Protein AF-A0AA39WQR4-F1 (afdb_monomer_lite)

Organism: NCBI:txid314043

Secondary structure (DSSP, 8-state):
--SSS-S-EEEEEGGGGS-SSTT-HHHHHHHHHHHTTTSEEEEE-GGGGSS-HHHHHHHHHHHHHHHHTTTT-EEEE---HHHHHHHHHH-HHHHHH-------PPPPHHHHHHHHHHHHHHTTEE-TTT-TTTSHHHHHHHHHHHHTSTT--THHHHHHHHHHHHHHS-HHHHHSS-TTSPEE--HHHHHHHHHHHHHHHHHHHT--TTTTHHHHHHH-

Structure (mmCIF, N/CA/C/O backbone):
data_AF-A0AA39WQR4-F1
#
_entry.id   AF-A0AA39WQR4-F1
#
loop_
_atom_site.group_PDB
_atom_site.id
_atom_site.type_symbol
_atom_site.label_atom_id
_atom_site.label_alt_id
_atom_site.label_comp_id
_atom_site.label_asym_id
_atom_site.label_entity_id
_atom_site.label_seq_id
_atom_site.pdbx_PDB_ins_code
_atom_site.Cartn_x
_atom_site.Cartn_y
_atom_site.Cartn_z
_atom_site.occupancy
_atom_site.B_iso_or_equiv
_atom_site.auth_seq_id
_atom_site.auth_comp_id
_atom_site.auth_asym_id
_atom_site.auth_atom_id
_atom_site.pdbx_PDB_model_num
ATOM 1 N N . MET A 1 1 ? -15.231 -24.937 8.694 1.00 45.12 1 MET A N 1
ATOM 2 C CA . MET A 1 1 ? -15.584 -23.880 9.668 1.00 45.12 1 MET A CA 1
ATOM 3 C C . MET A 1 1 ? -15.227 -22.542 9.041 1.00 45.12 1 MET A C 1
ATOM 5 O O . MET A 1 1 ? -14.075 -22.366 8.672 1.00 45.12 1 MET A O 1
ATOM 9 N N . ARG A 1 2 ? -16.203 -21.657 8.810 1.00 58.34 2 ARG A N 1
ATOM 10 C CA . ARG A 1 2 ? -15.979 -20.351 8.168 1.00 58.34 2 ARG A CA 1
ATOM 11 C C . ARG A 1 2 ? -15.913 -19.296 9.275 1.00 58.34 2 ARG A C 1
ATOM 13 O O . ARG A 1 2 ? -16.865 -19.183 10.037 1.00 58.34 2 ARG A O 1
ATOM 20 N N . ILE A 1 3 ? -14.779 -18.604 9.405 1.00 70.50 3 ILE A N 1
ATOM 21 C CA . ILE A 1 3 ? -14.542 -17.608 10.471 1.00 70.50 3 ILE A CA 1
ATOM 22 C C . ILE A 1 3 ? -15.394 -16.348 10.231 1.00 70.50 3 ILE A C 1
ATOM 24 O O . ILE A 1 3 ? -15.872 -15.733 11.178 1.00 70.50 3 ILE A O 1
ATOM 28 N N . LEU A 1 4 ? -15.651 -16.009 8.961 1.00 81.75 4 LEU A N 1
ATOM 29 C CA . LEU A 1 4 ? -16.455 -14.860 8.538 1.00 81.75 4 LEU A CA 1
ATOM 30 C C . LEU A 1 4 ? -17.688 -15.271 7.723 1.00 81.75 4 LEU A C 1
ATOM 32 O O . LEU A 1 4 ? -17.730 -16.327 7.082 1.00 81.75 4 LEU A O 1
ATOM 36 N N . ARG A 1 5 ? -18.706 -14.401 7.727 1.00 81.44 5 ARG A N 1
ATOM 37 C CA . ARG A 1 5 ? -19.950 -14.605 6.965 1.00 81.44 5 ARG A CA 1
ATOM 38 C C . ARG A 1 5 ? -19.747 -14.400 5.464 1.00 81.44 5 ARG A C 1
ATOM 40 O O . ARG A 1 5 ? -20.407 -15.085 4.692 1.00 81.44 5 ARG A O 1
ATOM 47 N N . SER A 1 6 ? -18.812 -13.543 5.055 1.00 87.00 6 SER A N 1
ATOM 48 C CA . SER A 1 6 ? -18.405 -13.269 3.670 1.00 87.00 6 SER A CA 1
ATOM 49 C C . SER A 1 6 ? -16.886 -13.418 3.504 1.00 87.00 6 SER A C 1
ATOM 51 O O . SER A 1 6 ? -16.143 -13.262 4.470 1.00 87.00 6 SER A O 1
ATOM 53 N N . ASP A 1 7 ? -16.438 -13.710 2.288 1.00 87.12 7 ASP A N 1
ATOM 54 C CA . ASP A 1 7 ? -15.053 -13.594 1.806 1.00 87.12 7 ASP A CA 1
ATOM 55 C C . ASP A 1 7 ? -14.732 -12.189 1.265 1.00 87.12 7 ASP A C 1
ATOM 57 O O . ASP A 1 7 ? -13.601 -11.899 0.885 1.00 87.12 7 ASP A O 1
ATOM 61 N N . GLU A 1 8 ? -15.722 -11.298 1.262 1.00 92.12 8 GLU A N 1
ATOM 62 C CA . GLU A 1 8 ? -15.557 -9.909 0.856 1.00 92.12 8 GLU A CA 1
ATOM 63 C C . GLU A 1 8 ? -14.661 -9.133 1.835 1.00 92.12 8 GLU A C 1
ATOM 65 O O . GLU A 1 8 ? -14.787 -9.244 3.062 1.00 92.12 8 GLU A O 1
ATOM 70 N N . VAL A 1 9 ? -13.791 -8.299 1.267 1.00 93.81 9 VAL A N 1
ATOM 71 C CA . VAL A 1 9 ? -12.933 -7.361 1.990 1.00 93.81 9 VAL A CA 1
ATOM 72 C C . VAL A 1 9 ? -13.331 -5.943 1.601 1.00 93.81 9 VAL A C 1
ATOM 74 O O . VAL A 1 9 ? -13.383 -5.602 0.422 1.00 93.81 9 VAL A O 1
ATOM 77 N N . VAL A 1 10 ? -13.623 -5.120 2.603 1.00 95.31 10 VAL A N 1
ATOM 78 C CA . VAL A 1 10 ? -13.914 -3.697 2.439 1.00 95.31 10 VAL A CA 1
ATOM 79 C C . VAL A 1 10 ? -12.640 -2.920 2.732 1.00 95.31 10 VAL A C 1
ATOM 81 O O . VAL A 1 10 ? -12.087 -3.032 3.823 1.00 95.31 10 VAL A O 1
ATOM 84 N N . GLU A 1 11 ? -12.189 -2.112 1.781 1.00 95.56 11 GLU A N 1
ATOM 85 C CA . GLU A 1 11 ? -11.031 -1.236 1.956 1.00 95.56 11 GLU A CA 1
ATOM 86 C C . GLU A 1 11 ? -11.482 0.211 2.162 1.00 95.56 11 GLU A C 1
ATOM 88 O O . GLU A 1 11 ? -12.374 0.703 1.466 1.00 95.56 11 GLU A O 1
ATOM 93 N N . ARG A 1 12 ? -10.868 0.892 3.132 1.00 95.62 12 ARG A N 1
ATOM 94 C CA . ARG A 1 12 ? -11.090 2.308 3.439 1.00 95.62 12 ARG A CA 1
ATOM 95 C C . ARG A 1 12 ? -9.774 2.995 3.753 1.00 95.62 12 ARG A C 1
ATOM 97 O O . ARG A 1 12 ? -8.867 2.384 4.311 1.00 95.62 12 ARG A O 1
ATOM 104 N N . PHE A 1 13 ? -9.677 4.279 3.445 1.00 93.31 13 PHE A N 1
ATOM 105 C CA . PHE A 1 13 ? -8.585 5.117 3.924 1.00 93.31 13 PHE A CA 1
ATOM 106 C C . PHE A 1 13 ? -8.883 5.612 5.334 1.00 93.31 13 PHE A C 1
ATOM 108 O O . PHE A 1 13 ? -10.021 5.936 5.668 1.00 93.31 13 PHE A O 1
ATOM 115 N N . ALA A 1 14 ? -7.851 5.721 6.164 1.00 91.19 14 ALA A N 1
ATOM 116 C CA . ALA A 1 14 ? -7.999 6.142 7.549 1.00 91.19 14 ALA A CA 1
ATOM 117 C C . ALA A 1 14 ? -8.637 7.553 7.654 1.00 91.19 14 ALA A C 1
ATOM 119 O O . ALA A 1 14 ? -9.508 7.794 8.489 1.00 91.19 14 ALA A O 1
ATOM 120 N N . THR A 1 15 ? -8.333 8.455 6.715 1.00 90.88 15 THR A N 1
ATOM 121 C CA . THR A 1 15 ? -8.943 9.796 6.622 1.00 90.88 15 THR A CA 1
ATOM 122 C C . THR A 1 15 ? -10.463 9.779 6.419 1.00 90.88 15 THR A C 1
ATOM 124 O O . THR A 1 15 ? -11.144 10.734 6.799 1.00 90.88 15 THR A O 1
ATOM 127 N N . GLU A 1 16 ? -11.036 8.700 5.872 1.00 92.69 16 GLU A N 1
ATOM 128 C CA . GLU A 1 16 ? -12.488 8.561 5.730 1.00 92.69 16 GLU A CA 1
ATOM 129 C C . GLU A 1 16 ? -13.189 8.444 7.087 1.00 92.69 16 GLU A C 1
ATOM 131 O O . GLU A 1 16 ? -14.354 8.824 7.190 1.00 92.69 16 GLU A O 1
ATOM 136 N N . PHE A 1 17 ? -12.496 8.008 8.139 1.00 92.38 17 PHE A N 1
ATOM 137 C CA . PHE A 1 17 ? -13.065 7.878 9.481 1.00 92.38 17 PHE A CA 1
ATOM 138 C C . PHE A 1 17 ? -13.199 9.227 10.199 1.00 92.38 17 PHE A C 1
ATOM 140 O O . PHE A 1 17 ? -14.033 9.371 11.088 1.00 92.38 17 PHE A O 1
ATOM 147 N N . ILE A 1 18 ? -12.464 10.252 9.758 1.00 90.12 18 ILE A N 1
ATOM 148 C CA . ILE A 1 18 ? -12.452 11.576 10.389 1.00 90.12 18 ILE A CA 1
ATOM 149 C C . ILE A 1 18 ? -13.679 12.398 9.961 1.00 90.12 18 ILE A C 1
ATOM 151 O O . ILE A 1 18 ? -14.001 12.527 8.771 1.00 90.12 18 ILE A O 1
ATOM 155 N N . GLY A 1 19 ? -14.402 12.953 10.935 1.00 88.25 19 GLY A N 1
ATOM 156 C CA . GLY A 1 19 ? -15.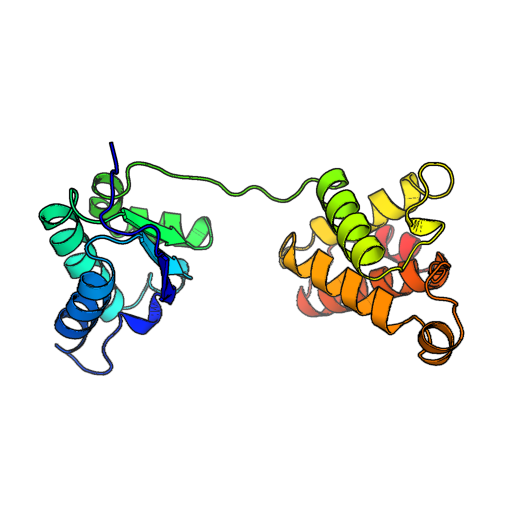515 13.872 10.712 1.00 88.25 19 GLY A CA 1
ATOM 157 C C . GLY A 1 19 ? -15.052 15.247 10.220 1.00 88.25 19 GLY A C 1
ATOM 158 O O . GLY A 1 19 ? -13.923 15.659 10.446 1.00 88.25 19 GLY A O 1
ATOM 159 N N . LYS A 1 20 ? -15.938 15.988 9.543 1.00 86.06 20 LYS A N 1
ATOM 160 C CA . LYS A 1 20 ? -15.646 17.375 9.123 1.00 86.06 20 LYS A CA 1
ATOM 161 C C . LYS A 1 20 ? -15.845 18.398 10.249 1.00 86.06 20 LYS A C 1
ATOM 163 O O . LYS A 1 20 ? -15.354 19.515 10.146 1.00 86.06 20 LYS A O 1
ATOM 168 N N . TYR A 1 21 ? -16.604 18.023 11.278 1.00 87.00 21 TYR A N 1
ATOM 169 C CA . TYR A 1 21 ? -17.041 18.886 12.372 1.00 87.00 21 TYR A CA 1
ATOM 170 C C . TYR A 1 21 ? -17.006 18.116 13.696 1.00 87.00 21 TYR A C 1
ATOM 172 O O . TYR A 1 21 ? -17.090 16.883 13.703 1.00 87.00 21 TYR A O 1
ATOM 180 N N . ILE A 1 22 ? -16.935 18.853 14.806 1.00 83.88 22 ILE A N 1
ATOM 181 C CA . ILE A 1 22 ? -16.970 18.310 16.170 1.00 83.88 22 ILE A CA 1
ATOM 182 C C . ILE A 1 22 ? -18.218 17.431 16.352 1.00 83.88 22 ILE A C 1
ATOM 184 O O . ILE A 1 22 ? -19.320 17.819 15.963 1.00 83.88 22 ILE A O 1
ATOM 188 N N . GLY A 1 23 ? -18.036 16.236 16.921 1.00 87.75 23 GLY A N 1
ATOM 189 C CA . GLY A 1 23 ? -19.110 15.265 17.166 1.00 87.75 23 GLY A CA 1
ATOM 190 C C . GLY A 1 23 ? -19.535 14.443 15.944 1.00 87.75 23 GLY A C 1
ATOM 191 O O . GLY A 1 23 ? -20.378 13.556 16.065 1.00 87.75 23 GLY A O 1
ATOM 192 N N . HIS A 1 24 ? -18.956 14.693 14.766 1.00 92.56 24 HIS A N 1
ATOM 193 C CA . HIS A 1 24 ? -19.289 13.958 13.543 1.00 92.56 24 HIS A CA 1
ATOM 194 C C . HIS A 1 24 ? -18.374 12.746 13.294 1.00 92.56 24 HIS A C 1
ATOM 196 O O . HIS A 1 24 ? -18.681 11.905 12.446 1.00 92.56 24 HIS A O 1
ATOM 202 N N . THR A 1 25 ? -17.249 12.645 14.003 1.00 93.94 25 THR A N 1
ATOM 203 C CA . THR A 1 25 ? -16.265 11.572 13.813 1.00 93.94 25 THR A CA 1
ATOM 204 C C . THR A 1 25 ? -16.775 10.232 14.330 1.00 93.94 25 THR A C 1
ATOM 206 O O . THR A 1 25 ? -16.774 9.262 13.573 1.00 93.94 25 THR A O 1
ATOM 209 N N . THR A 1 26 ? -17.292 10.181 15.561 1.00 93.88 26 THR A N 1
ATOM 210 C CA . THR A 1 26 ? -17.890 8.967 16.144 1.00 93.88 26 THR A CA 1
ATOM 211 C C . THR A 1 26 ? -18.966 8.314 15.253 1.00 93.88 26 THR A C 1
ATOM 213 O O . THR A 1 26 ? -18.806 7.140 14.905 1.00 93.88 26 THR A O 1
ATOM 216 N N . PRO A 1 27 ? -20.050 9.005 14.828 1.00 94.00 27 PRO A N 1
ATOM 217 C CA . PRO A 1 27 ? -21.092 8.370 14.014 1.00 94.00 27 PRO A CA 1
ATOM 218 C C . PRO A 1 27 ? -20.562 7.913 12.651 1.00 94.00 27 PRO A C 1
ATOM 220 O O . PRO A 1 27 ? -20.844 6.792 12.228 1.00 94.00 27 PRO A O 1
ATOM 223 N N . LYS A 1 28 ? -19.720 8.730 12.004 1.00 95.12 28 LYS A N 1
ATOM 224 C CA . LYS A 1 28 ? -19.101 8.393 10.716 1.00 95.12 28 LYS A CA 1
ATOM 225 C C . LYS A 1 28 ? -18.217 7.149 10.819 1.00 95.12 28 LYS A C 1
ATOM 227 O O . LYS A 1 28 ? -18.314 6.250 9.987 1.00 95.12 28 LYS A O 1
ATOM 232 N N . THR A 1 29 ? -17.391 7.084 11.861 1.00 95.56 29 THR A N 1
ATOM 233 C CA . THR A 1 29 ? -16.541 5.930 12.163 1.00 95.56 29 THR A CA 1
ATOM 234 C C . THR A 1 29 ? -17.393 4.684 12.361 1.00 95.56 29 THR A C 1
ATOM 236 O O . THR A 1 29 ? -17.173 3.678 11.691 1.00 95.56 29 THR A O 1
ATOM 239 N N . ARG A 1 30 ? -18.428 4.754 13.203 1.00 95.38 30 ARG A N 1
ATOM 240 C CA . ARG A 1 30 ? -19.315 3.618 13.483 1.00 95.38 30 ARG A CA 1
ATOM 241 C C . ARG A 1 30 ? -20.001 3.078 12.227 1.00 95.38 30 ARG A C 1
ATOM 243 O O . ARG A 1 30 ? -20.105 1.861 12.074 1.00 95.38 30 ARG A O 1
ATOM 250 N N . ASP A 1 31 ? -20.446 3.945 11.325 1.00 95.25 31 ASP A N 1
ATOM 251 C CA . ASP A 1 31 ? -21.090 3.520 10.079 1.00 95.25 31 ASP A CA 1
ATOM 252 C C . ASP A 1 31 ? -20.111 2.834 9.117 1.00 95.25 31 ASP A C 1
ATOM 254 O O . ASP A 1 31 ? -20.439 1.794 8.538 1.00 95.25 31 ASP A O 1
ATOM 258 N N . LEU A 1 32 ? -18.873 3.330 9.016 1.00 95.56 32 LEU A N 1
ATOM 259 C CA . LEU A 1 32 ? -17.818 2.649 8.263 1.00 95.56 32 LEU A CA 1
ATOM 260 C C . LEU A 1 32 ? -17.467 1.289 8.880 1.00 95.56 32 LEU A C 1
ATOM 262 O O . LEU A 1 32 ? -17.347 0.302 8.157 1.00 95.56 32 LEU A O 1
ATOM 266 N N . LEU A 1 33 ? -17.379 1.190 10.207 1.00 95.62 33 LEU A N 1
ATOM 267 C CA . LEU A 1 33 ? -17.086 -0.072 10.895 1.00 95.62 33 LEU A CA 1
ATOM 268 C C . LEU A 1 33 ? -18.204 -1.105 10.729 1.00 95.62 33 LEU A C 1
ATOM 270 O O . LEU A 1 33 ? -17.932 -2.290 10.530 1.00 95.62 33 LEU A O 1
ATOM 274 N N . ARG A 1 34 ? -19.466 -0.662 10.727 1.00 94.94 34 ARG A N 1
ATOM 275 C CA . ARG A 1 34 ? -20.623 -1.521 10.430 1.00 94.94 34 ARG A CA 1
ATOM 276 C C . ARG A 1 34 ? -20.532 -2.166 9.054 1.00 94.94 34 ARG A C 1
ATOM 278 O O . ARG A 1 34 ? -20.943 -3.317 8.919 1.00 94.94 34 ARG A O 1
ATOM 285 N N . SER A 1 35 ? -19.959 -1.477 8.063 1.00 93.12 35 SER A N 1
ATOM 286 C CA . SER A 1 35 ? -19.766 -2.045 6.722 1.00 93.12 35 SER A CA 1
ATOM 287 C C . SER A 1 35 ? -18.839 -3.271 6.709 1.00 93.12 35 SER A C 1
ATOM 289 O O . SER A 1 35 ? -18.967 -4.117 5.825 1.00 93.12 35 SER A O 1
ATOM 291 N N . GLY A 1 36 ? -17.964 -3.406 7.714 1.00 92.38 36 GLY A N 1
ATOM 292 C CA . GLY A 1 36 ? -17.062 -4.544 7.887 1.00 92.38 36 GLY A CA 1
ATOM 293 C C . GLY A 1 36 ? -17.648 -5.719 8.678 1.00 92.38 36 GLY A C 1
ATOM 294 O O . GLY A 1 36 ? -17.003 -6.761 8.775 1.00 92.38 36 GLY A O 1
ATOM 295 N N . ILE A 1 37 ? -18.855 -5.611 9.250 1.00 93.31 37 ILE A N 1
ATOM 296 C CA . ILE A 1 37 ? -19.454 -6.728 9.997 1.00 93.31 37 ILE A CA 1
ATOM 297 C C . ILE A 1 37 ? -19.705 -7.912 9.054 1.00 93.31 37 ILE A C 1
ATOM 299 O O . ILE A 1 37 ? -20.393 -7.806 8.043 1.00 93.31 37 ILE A O 1
ATOM 303 N N . GLY A 1 38 ? -19.192 -9.080 9.433 1.00 92.12 38 GLY A N 1
ATOM 304 C CA . GLY A 1 38 ? -19.265 -10.313 8.657 1.00 92.12 38 GLY A CA 1
ATOM 305 C C . GLY A 1 38 ? -18.233 -10.406 7.533 1.00 92.12 38 GLY A C 1
ATOM 306 O O . GLY A 1 38 ? -18.235 -11.423 6.841 1.00 92.12 38 GLY A O 1
ATOM 307 N N . LYS A 1 39 ? -17.380 -9.387 7.368 1.00 92.69 39 LYS A N 1
ATOM 308 C CA . LYS A 1 39 ? -16.391 -9.205 6.296 1.00 92.69 39 LYS A CA 1
ATOM 309 C C . LYS A 1 39 ? -15.000 -8.923 6.885 1.00 92.69 39 LYS A C 1
ATOM 311 O O . LYS A 1 39 ? -14.840 -8.787 8.102 1.00 92.69 39 LYS A O 1
ATOM 316 N N . GLY A 1 40 ? -13.994 -8.836 6.019 1.00 92.81 40 GLY A N 1
ATOM 317 C CA . GLY A 1 40 ? -12.725 -8.188 6.356 1.00 92.81 40 GLY A CA 1
ATOM 318 C C . GLY A 1 40 ? -12.828 -6.673 6.163 1.00 92.81 40 GLY A C 1
ATOM 319 O O . GLY A 1 40 ? -13.435 -6.225 5.194 1.00 92.81 40 GLY A O 1
ATOM 320 N N . LEU A 1 41 ? -12.241 -5.883 7.060 1.00 95.25 41 LEU A N 1
ATOM 321 C CA . LEU A 1 41 ? -12.102 -4.432 6.929 1.00 95.25 41 LEU A CA 1
ATOM 322 C C . LEU A 1 41 ? -10.619 -4.061 6.927 1.00 95.25 41 LEU A C 1
ATOM 324 O O . LEU A 1 41 ? -9.926 -4.281 7.918 1.00 95.25 41 LEU A O 1
ATOM 328 N N . VAL A 1 42 ? -10.147 -3.462 5.839 1.00 95.75 42 VAL A N 1
ATOM 329 C CA . VAL A 1 42 ? -8.788 -2.926 5.715 1.00 95.75 42 VAL A CA 1
ATOM 330 C C . VAL A 1 42 ? -8.840 -1.409 5.851 1.00 95.75 42 VAL A C 1
ATOM 332 O O . VAL A 1 42 ? -9.578 -0.743 5.126 1.00 95.75 42 VAL A O 1
ATOM 335 N N . ILE A 1 43 ? -8.046 -0.867 6.772 1.00 94.44 43 ILE A N 1
ATOM 336 C CA . ILE A 1 43 ? -7.884 0.572 6.987 1.00 94.44 43 ILE A CA 1
ATOM 337 C C . ILE A 1 43 ? -6.469 0.963 6.555 1.00 94.44 43 ILE A C 1
ATOM 339 O O . ILE A 1 43 ? -5.491 0.647 7.234 1.00 94.44 43 ILE A O 1
ATOM 343 N N . ASN A 1 44 ? -6.372 1.650 5.420 1.00 92.69 44 ASN A N 1
ATOM 344 C CA . ASN A 1 44 ? -5.120 2.072 4.796 1.00 92.69 44 ASN A CA 1
ATOM 345 C C . ASN A 1 44 ? -4.639 3.440 5.299 1.00 92.69 44 ASN A C 1
ATOM 347 O O . ASN A 1 44 ? -5.442 4.312 5.623 1.00 92.69 44 ASN A O 1
ATOM 351 N N . ASP A 1 45 ? -3.321 3.644 5.286 1.00 87.75 45 ASP A N 1
ATOM 352 C CA . ASP A 1 45 ? -2.631 4.901 5.610 1.00 87.75 45 ASP A CA 1
ATOM 353 C C . ASP A 1 45 ? -2.899 5.458 7.022 1.00 87.75 45 ASP A C 1
ATOM 355 O O . ASP A 1 45 ? -2.992 6.666 7.243 1.00 87.75 45 ASP A O 1
ATOM 359 N N . THR A 1 46 ? -2.930 4.580 8.025 1.00 83.81 46 THR A N 1
ATOM 360 C CA . THR A 1 46 ? -3.184 4.956 9.434 1.00 83.81 46 THR A CA 1
ATOM 361 C C . THR A 1 46 ? -2.117 5.871 10.045 1.00 83.81 46 THR A C 1
ATOM 363 O O . THR A 1 46 ? -2.389 6.610 10.989 1.00 83.81 46 THR A O 1
ATOM 366 N N . HIS A 1 47 ? -0.907 5.879 9.483 1.00 78.25 47 HIS A N 1
ATOM 367 C CA . HIS A 1 47 ? 0.208 6.710 9.939 1.00 78.25 47 HIS A CA 1
ATOM 368 C C . HIS A 1 47 ? -0.042 8.222 9.824 1.00 78.25 47 HIS A C 1
ATOM 370 O O . HIS A 1 47 ? 0.578 8.988 10.558 1.00 78.25 47 HIS A O 1
ATOM 376 N N . GLY A 1 48 ? -0.932 8.655 8.924 1.00 72.88 48 GLY A N 1
ATOM 377 C CA . GLY A 1 48 ? -1.277 10.070 8.743 1.00 72.88 48 GLY A CA 1
ATOM 378 C C . GLY A 1 48 ? -2.194 10.638 9.833 1.00 72.88 48 GLY A C 1
ATOM 379 O O . GLY A 1 48 ? -2.455 11.835 9.847 1.00 72.88 48 GLY A O 1
ATOM 380 N N . MET A 1 49 ? -2.685 9.792 10.742 1.00 76.00 49 MET A N 1
ATOM 381 C CA . MET A 1 49 ? -3.706 10.127 11.740 1.00 76.00 49 MET A CA 1
ATOM 382 C C . MET A 1 49 ? -3.156 10.271 13.167 1.00 76.00 49 MET A C 1
ATOM 384 O O . MET A 1 49 ? -3.902 10.253 14.142 1.00 76.00 49 MET A O 1
ATOM 388 N N . THR A 1 50 ? -1.843 10.394 13.332 1.00 69.94 50 THR A N 1
ATOM 389 C CA . THR A 1 50 ? -1.199 10.334 14.651 1.00 69.94 50 THR A CA 1
ATOM 390 C C . THR A 1 50 ? -1.277 11.620 15.467 1.00 69.94 50 THR A C 1
ATOM 392 O O . THR A 1 50 ? -1.057 11.540 16.674 1.00 69.94 50 THR A O 1
ATOM 395 N N . SER A 1 51 ? -1.608 12.776 14.882 1.00 69.94 51 SER A N 1
ATOM 396 C CA . SER A 1 51 ? -1.543 14.091 15.551 1.00 69.94 51 SER A CA 1
ATOM 397 C C . SER A 1 51 ? -2.879 14.830 15.707 1.00 69.94 51 SER A C 1
ATOM 399 O O . SER A 1 51 ? -2.926 15.817 16.433 1.00 69.94 51 SER A O 1
ATOM 401 N N . ASP A 1 52 ? -3.960 14.360 15.084 1.00 77.31 52 ASP A N 1
ATOM 402 C CA . ASP A 1 52 ? -5.272 15.024 15.114 1.00 77.31 52 ASP A CA 1
ATOM 403 C C . ASP A 1 52 ? -6.117 14.528 16.312 1.00 77.31 52 ASP A C 1
ATOM 405 O O . ASP A 1 52 ? -6.078 13.345 16.673 1.00 77.31 52 ASP A O 1
ATOM 409 N N . GLU A 1 53 ? -6.857 15.425 16.968 1.00 80.62 53 GLU A N 1
ATOM 410 C CA . GLU A 1 53 ? -7.806 15.086 18.040 1.00 80.62 53 GLU A CA 1
ATOM 411 C C . GLU A 1 53 ? -8.994 14.292 17.492 1.00 80.62 53 GLU A C 1
ATOM 413 O O . GLU A 1 53 ? -9.406 13.300 18.096 1.00 80.62 53 GLU A O 1
ATOM 418 N N . PHE A 1 54 ? -9.479 14.644 16.298 1.00 86.19 54 PHE A N 1
ATOM 419 C CA . PHE A 1 54 ? -10.543 13.890 15.641 1.00 86.19 54 PHE A CA 1
ATOM 420 C C . PHE A 1 54 ? -10.066 12.496 15.245 1.00 86.19 54 PHE A C 1
ATOM 422 O O . PHE A 1 54 ? -10.810 11.525 15.345 1.00 86.19 54 PHE A O 1
ATOM 429 N N . ALA A 1 55 ? -8.800 12.354 14.856 1.00 86.44 55 ALA A N 1
ATOM 430 C CA . ALA A 1 55 ? -8.240 11.035 14.614 1.00 86.44 55 ALA A CA 1
ATOM 431 C C . ALA A 1 55 ? -8.208 10.172 15.882 1.00 86.44 55 ALA A C 1
ATOM 433 O O . ALA A 1 55 ? -8.524 8.985 15.815 1.00 86.44 55 ALA A O 1
ATOM 434 N N . SER A 1 56 ? -7.873 10.759 17.037 1.00 88.06 56 SER A N 1
ATOM 435 C CA . SER A 1 56 ? -7.938 10.044 18.315 1.00 88.06 56 SER A CA 1
ATOM 436 C C . SER A 1 56 ? -9.355 9.541 18.603 1.00 88.06 56 SER A C 1
ATOM 438 O O . SER A 1 56 ? -9.510 8.376 18.956 1.00 88.06 56 SER A O 1
ATOM 440 N N . GLU A 1 57 ? -10.375 10.380 18.398 1.00 91.25 57 GLU A N 1
ATOM 441 C CA . GLU A 1 57 ? -11.787 10.003 18.570 1.00 91.25 57 GLU A CA 1
ATOM 442 C C . GLU A 1 57 ? -12.177 8.821 17.663 1.00 91.25 57 GLU A C 1
ATOM 444 O O . GLU A 1 57 ? -12.819 7.871 18.112 1.00 91.25 57 GLU A O 1
ATOM 449 N N . ALA A 1 58 ? -11.740 8.835 16.398 1.00 92.94 58 ALA A N 1
ATOM 450 C CA . ALA A 1 58 ? -11.981 7.734 15.465 1.00 92.94 58 ALA A CA 1
ATOM 451 C C . ALA A 1 58 ? -11.345 6.415 15.942 1.00 92.94 58 ALA A C 1
ATOM 453 O O . ALA A 1 58 ? -11.972 5.358 15.860 1.00 92.94 58 ALA A O 1
ATOM 454 N N . PHE A 1 59 ? -10.113 6.458 16.462 1.00 91.31 59 PHE A N 1
ATOM 455 C CA . PHE A 1 59 ? -9.455 5.262 16.995 1.00 91.31 59 PHE A CA 1
ATOM 456 C C . PHE A 1 59 ? -10.117 4.746 18.275 1.00 91.31 59 PHE A C 1
ATOM 458 O O . PHE A 1 59 ? -10.229 3.533 18.442 1.00 91.31 59 PHE A O 1
ATOM 465 N N . ASP A 1 60 ? -10.595 5.635 19.144 1.00 91.56 60 ASP A N 1
ATOM 466 C CA . ASP A 1 60 ? -11.306 5.250 20.366 1.00 91.56 60 ASP A CA 1
ATOM 467 C C . ASP A 1 60 ? -12.613 4.512 20.043 1.00 91.56 60 ASP A C 1
ATOM 469 O O . ASP A 1 60 ? -12.888 3.438 20.594 1.00 91.56 60 ASP A O 1
ATOM 473 N N . GLU A 1 61 ? -13.381 5.018 19.076 1.00 94.06 61 GLU A N 1
ATOM 474 C CA . GLU A 1 61 ? -14.584 4.338 18.595 1.00 94.06 61 GLU A CA 1
ATOM 475 C C . GLU A 1 61 ? -14.243 3.024 17.869 1.00 94.06 61 GLU A C 1
ATOM 477 O O . GLU A 1 61 ? -14.925 2.020 18.083 1.00 94.06 61 GLU A O 1
ATOM 482 N N . LEU A 1 62 ? -13.161 2.979 17.077 1.00 93.94 62 LEU A N 1
ATOM 483 C CA . LEU A 1 62 ? -12.668 1.742 16.458 1.00 93.94 62 LEU A CA 1
ATOM 484 C C . LEU A 1 62 ? -12.359 0.668 17.504 1.00 93.94 62 LEU A C 1
ATOM 486 O O . LEU A 1 62 ? -12.824 -0.462 17.362 1.00 93.94 62 LEU A O 1
ATOM 490 N N . ILE A 1 63 ? -11.600 1.006 18.547 1.00 92.69 63 ILE A N 1
ATOM 491 C CA . ILE A 1 63 ? -11.242 0.085 19.635 1.00 92.69 63 ILE A CA 1
ATOM 492 C C . ILE A 1 63 ? -12.506 -0.438 20.317 1.00 92.69 63 ILE A C 1
ATOM 494 O O . ILE A 1 63 ? -12.672 -1.650 20.484 1.00 92.69 63 ILE A O 1
ATOM 498 N N . SER A 1 64 ? -13.408 0.472 20.693 1.00 93.56 64 SER A N 1
ATOM 499 C CA . SER A 1 64 ? -14.669 0.135 21.356 1.00 93.56 64 SER A CA 1
ATOM 500 C C . SER A 1 64 ? -15.504 -0.829 20.507 1.00 93.56 64 SER A C 1
ATOM 502 O O . SER A 1 64 ? -15.903 -1.907 20.959 1.00 93.56 64 SER A O 1
ATOM 504 N N . PHE A 1 65 ? -15.690 -0.500 19.230 1.00 94.19 65 PHE A N 1
ATOM 505 C CA . PHE A 1 65 ? -16.481 -1.295 18.303 1.00 94.19 65 PHE A CA 1
ATOM 506 C C . PHE A 1 65 ? -15.845 -2.654 17.992 1.00 94.19 65 PHE A C 1
ATOM 508 O O . PHE A 1 65 ? -16.551 -3.667 17.961 1.00 94.19 65 PHE A O 1
ATOM 515 N N . ALA A 1 66 ? -14.527 -2.694 17.770 1.00 90.94 66 ALA A N 1
ATOM 516 C CA . ALA A 1 66 ? -13.793 -3.915 17.453 1.00 90.94 66 ALA A CA 1
ATOM 517 C C . ALA A 1 66 ? -13.818 -4.906 18.623 1.00 90.94 66 ALA A C 1
ATOM 519 O O . ALA A 1 66 ? -13.995 -6.101 18.399 1.00 90.94 66 ALA A O 1
ATOM 520 N N . ARG A 1 67 ? -13.739 -4.432 19.875 1.00 90.69 67 ARG A N 1
ATOM 521 C CA . ARG A 1 67 ? -13.875 -5.292 21.064 1.00 90.69 67 ARG A CA 1
ATOM 522 C C . ARG A 1 67 ? -15.248 -5.961 21.127 1.00 90.69 67 ARG A C 1
ATOM 524 O O . ARG A 1 67 ? -15.328 -7.179 21.293 1.00 90.69 67 ARG A O 1
ATOM 531 N N . VAL A 1 68 ? -16.317 -5.188 20.923 1.00 92.75 68 VAL A N 1
ATOM 532 C CA . VAL A 1 68 ? -17.707 -5.686 20.934 1.00 92.75 68 VAL A CA 1
ATOM 533 C C . VAL A 1 68 ? -17.984 -6.658 19.779 1.00 92.75 68 VAL A C 1
ATOM 535 O O . VAL A 1 68 ? -18.761 -7.602 19.933 1.00 92.75 68 VAL A O 1
ATOM 538 N N . ASN A 1 69 ? -17.352 -6.454 18.620 1.00 91.62 69 ASN A N 1
ATOM 539 C CA . ASN A 1 69 ? -17.602 -7.224 17.396 1.00 91.62 69 ASN A CA 1
ATOM 540 C C . ASN A 1 69 ? -16.448 -8.159 17.000 1.00 91.62 69 ASN A C 1
ATOM 542 O O . ASN A 1 69 ? -16.408 -8.628 15.863 1.00 91.62 69 ASN A O 1
ATOM 546 N N . SER A 1 70 ? -15.551 -8.477 17.933 1.00 87.25 70 SER A N 1
ATOM 547 C CA . SER A 1 70 ? -14.329 -9.266 17.700 1.00 87.25 70 SER A CA 1
ATOM 548 C C . SER A 1 70 ? -14.578 -10.650 17.086 1.00 87.25 70 SER A C 1
ATOM 550 O O . SER A 1 70 ? -13.746 -11.157 16.343 1.00 87.25 70 SER A O 1
ATOM 552 N N . SER A 1 71 ? -15.746 -11.251 17.327 1.00 89.12 71 SER A N 1
ATOM 553 C CA . SER A 1 71 ? -16.150 -12.542 16.747 1.00 89.12 71 SER A CA 1
ATOM 554 C C . SER A 1 71 ? -16.843 -12.441 15.384 1.00 89.12 71 SER A C 1
ATOM 556 O O . SER A 1 71 ? -17.236 -13.459 14.814 1.00 89.12 71 SER A O 1
ATOM 558 N N . LYS A 1 72 ? -17.060 -11.225 14.870 1.00 91.50 72 LYS A N 1
ATOM 559 C CA . LYS A 1 72 ? -17.900 -10.967 13.690 1.00 91.50 72 LYS A CA 1
ATOM 560 C C . LYS A 1 72 ? -17.165 -10.278 12.549 1.00 91.50 72 LYS A C 1
ATOM 562 O O . LYS A 1 72 ? -17.746 -10.183 11.473 1.00 91.50 72 LYS A O 1
ATOM 567 N N . MET A 1 73 ? -15.951 -9.780 12.750 1.00 90.50 73 MET A N 1
ATOM 568 C CA . MET A 1 73 ? -15.178 -9.099 11.712 1.00 90.50 73 MET A CA 1
ATOM 569 C C . MET A 1 73 ? -13.681 -9.268 11.946 1.00 90.50 73 MET A C 1
ATOM 571 O O . MET A 1 73 ? -13.251 -9.535 13.065 1.00 90.50 73 MET A O 1
ATOM 575 N N . VAL A 1 74 ? -12.897 -9.056 10.895 1.00 91.69 74 VAL A N 1
ATOM 576 C CA . VAL A 1 74 ? -11.440 -8.927 10.987 1.00 91.69 74 VAL A CA 1
ATOM 577 C C . VAL A 1 74 ? -11.076 -7.515 10.554 1.00 91.69 74 VAL A C 1
ATOM 579 O O . VAL A 1 74 ? -11.495 -7.089 9.480 1.00 91.69 74 VAL A O 1
ATOM 582 N N . VAL A 1 75 ? -10.320 -6.791 11.379 1.00 93.00 75 VAL A N 1
ATOM 583 C CA . VAL A 1 75 ? -9.806 -5.454 11.048 1.00 93.00 75 VAL A CA 1
ATOM 584 C C . VAL A 1 75 ? -8.306 -5.551 10.800 1.00 93.00 75 VAL A C 1
ATOM 586 O O . VAL A 1 75 ? -7.582 -6.107 11.622 1.00 93.00 75 VAL A O 1
ATOM 589 N N . ILE A 1 76 ? -7.842 -4.990 9.687 1.00 93.88 76 ILE A N 1
ATOM 590 C CA . ILE A 1 76 ? -6.429 -4.906 9.317 1.00 93.88 76 ILE A CA 1
ATOM 591 C C . ILE A 1 76 ? -6.061 -3.426 9.222 1.00 93.88 76 ILE A C 1
ATOM 593 O O . ILE A 1 76 ? -6.664 -2.686 8.446 1.00 93.88 76 ILE A O 1
ATOM 597 N N . LEU A 1 77 ? -5.075 -2.994 10.007 1.00 92.81 77 LEU A N 1
ATOM 598 C CA . LEU A 1 77 ? -4.515 -1.645 9.930 1.00 92.81 77 LEU A CA 1
ATOM 599 C C . LEU A 1 77 ? -3.244 -1.673 9.085 1.00 92.81 77 LEU A C 1
ATOM 601 O O . LEU A 1 77 ? -2.345 -2.466 9.352 1.00 92.81 77 LEU A O 1
ATOM 605 N N . ILE A 1 78 ? -3.155 -0.793 8.090 1.00 92.38 78 ILE A N 1
ATOM 606 C CA . ILE A 1 78 ? -1.994 -0.683 7.205 1.00 92.38 78 ILE A CA 1
ATOM 607 C C . ILE A 1 78 ? -1.427 0.732 7.295 1.00 92.38 78 ILE A C 1
ATOM 609 O O . ILE A 1 78 ? -2.146 1.728 7.196 1.00 92.38 78 ILE A O 1
ATOM 613 N N . GLY A 1 79 ? -0.112 0.834 7.461 1.00 90.44 79 GLY A N 1
ATOM 614 C CA . GLY A 1 79 ? 0.589 2.109 7.501 1.00 90.44 79 GLY A CA 1
ATOM 615 C C . GLY A 1 79 ? 2.101 1.937 7.459 1.00 90.44 79 GLY A C 1
ATOM 616 O O . GLY A 1 79 ? 2.619 0.824 7.505 1.00 90.44 79 GLY A O 1
ATOM 617 N N . LEU A 1 80 ? 2.817 3.059 7.367 1.00 87.88 80 LEU A N 1
ATOM 618 C CA . LEU A 1 80 ? 4.272 3.060 7.489 1.00 87.88 80 LEU A CA 1
ATOM 619 C C . LEU A 1 80 ? 4.673 2.649 8.907 1.00 87.88 80 LEU A C 1
ATOM 621 O O . LEU A 1 80 ? 4.117 3.186 9.865 1.00 87.88 80 LEU A O 1
ATOM 625 N N . GLU A 1 81 ? 5.678 1.779 9.029 1.00 87.69 81 GLU A N 1
ATOM 626 C CA . GLU A 1 81 ? 6.183 1.240 10.302 1.00 87.69 81 GLU A CA 1
ATOM 627 C C . GLU A 1 81 ? 6.341 2.325 11.375 1.00 87.69 81 GLU A C 1
ATOM 629 O O . GLU A 1 81 ? 5.725 2.255 12.434 1.00 87.69 81 GLU A O 1
ATOM 634 N N . ASN A 1 82 ? 7.091 3.391 11.073 1.00 87.06 82 ASN A N 1
ATOM 635 C CA . ASN A 1 82 ? 7.315 4.492 12.013 1.00 87.06 82 ASN A CA 1
ATOM 636 C C . ASN A 1 82 ? 6.013 5.142 12.493 1.00 87.06 82 ASN A C 1
ATOM 638 O O . ASN A 1 82 ? 5.915 5.544 13.650 1.00 87.06 82 ASN A O 1
ATOM 642 N N . GLY A 1 83 ? 5.023 5.263 11.611 1.00 86.94 83 GLY A N 1
ATOM 643 C CA . GLY A 1 83 ? 3.750 5.885 11.939 1.00 86.94 83 GLY A CA 1
ATOM 644 C C . GLY A 1 83 ? 2.817 4.971 12.721 1.00 86.94 83 GLY A C 1
ATOM 645 O O . GLY A 1 83 ? 2.197 5.428 13.675 1.00 86.94 83 GLY A O 1
ATOM 646 N N . VAL A 1 84 ? 2.765 3.681 12.380 1.00 88.25 84 VAL A N 1
ATOM 647 C CA . VAL A 1 84 ? 2.018 2.684 13.161 1.00 88.25 84 VAL A CA 1
ATOM 648 C C . VAL A 1 84 ? 2.639 2.537 14.550 1.00 88.25 84 VAL A C 1
ATOM 650 O O . VAL A 1 84 ? 1.922 2.589 15.541 1.00 88.25 84 VAL A O 1
ATOM 653 N N . ASN A 1 85 ? 3.967 2.494 14.659 1.00 88.81 85 ASN A N 1
ATOM 654 C CA . ASN A 1 85 ? 4.663 2.447 15.946 1.00 88.81 85 ASN A CA 1
ATOM 655 C C . ASN A 1 85 ? 4.372 3.681 16.814 1.00 88.81 85 ASN A C 1
ATOM 657 O O . ASN A 1 85 ? 4.198 3.564 18.026 1.00 88.81 85 ASN A O 1
ATOM 661 N N . GLN A 1 86 ? 4.305 4.876 16.219 1.00 88.19 86 GLN A N 1
ATOM 662 C CA . GLN A 1 86 ? 3.888 6.085 16.938 1.00 88.19 86 GLN A CA 1
ATOM 663 C C . GLN A 1 86 ? 2.422 6.016 17.377 1.00 88.19 86 GLN A C 1
ATOM 665 O O . GLN A 1 86 ? 2.109 6.387 18.508 1.00 88.19 86 GLN A O 1
ATOM 670 N N . LEU A 1 87 ? 1.539 5.506 16.516 1.00 86.94 87 LEU A N 1
ATOM 671 C CA . LEU A 1 87 ? 0.128 5.308 16.829 1.00 86.94 87 LEU A CA 1
ATOM 672 C C . LEU A 1 87 ? -0.054 4.337 18.008 1.00 86.94 87 LEU A C 1
ATOM 674 O O . LEU A 1 87 ? -0.742 4.675 18.968 1.00 86.94 87 LEU A O 1
ATOM 678 N N . MET A 1 88 ? 0.629 3.189 17.985 1.00 87.69 88 MET A N 1
ATOM 679 C CA . MET A 1 88 ? 0.615 2.193 19.064 1.00 87.69 88 MET A CA 1
ATOM 680 C C . MET A 1 88 ? 1.163 2.759 20.382 1.00 87.69 88 MET A C 1
ATOM 682 O O . MET A 1 88 ? 0.609 2.495 21.445 1.00 87.69 88 MET A O 1
ATOM 686 N N . LYS A 1 89 ? 2.216 3.591 20.331 1.00 88.38 89 LYS A N 1
ATOM 687 C CA . LYS A 1 89 ? 2.749 4.287 21.518 1.00 88.38 89 LYS A CA 1
ATOM 688 C C . LYS A 1 89 ? 1.762 5.296 22.102 1.00 88.38 89 LYS A C 1
ATOM 690 O O . LYS A 1 89 ? 1.693 5.438 23.318 1.00 88.38 89 LYS A O 1
ATOM 695 N N . ARG A 1 90 ? 1.024 6.015 21.249 1.00 85.94 90 ARG A N 1
ATOM 696 C CA . ARG A 1 90 ? 0.033 7.018 21.673 1.00 85.94 90 ARG A CA 1
ATOM 697 C C . ARG A 1 90 ? -1.234 6.368 22.236 1.00 85.94 90 ARG A C 1
ATOM 699 O O . ARG A 1 90 ? -1.842 6.934 23.138 1.00 85.94 90 ARG A O 1
ATOM 706 N N . LYS A 1 91 ? -1.623 5.209 21.699 1.00 86.75 91 LYS A N 1
ATOM 707 C CA . LYS A 1 91 ? -2.827 4.452 22.071 1.00 86.75 91 LYS A CA 1
ATOM 708 C C . LYS A 1 91 ? -2.477 2.982 22.350 1.00 86.75 91 LYS A C 1
ATOM 710 O O . LYS A 1 91 ? -2.726 2.126 21.495 1.00 86.75 91 LYS A O 1
ATOM 715 N N . PRO A 1 92 ? -1.911 2.663 23.530 1.00 88.19 92 PRO A N 1
ATOM 716 C CA . PRO A 1 92 ? -1.541 1.292 23.901 1.00 88.19 92 PRO A CA 1
ATOM 717 C C . PRO A 1 92 ? -2.704 0.289 23.825 1.00 88.19 92 PRO A C 1
ATOM 719 O O . PRO A 1 92 ? -2.495 -0.909 23.634 1.00 88.19 92 PRO A O 1
ATOM 722 N N . GLU A 1 93 ? -3.945 0.767 23.930 1.00 89.00 93 GLU A N 1
ATOM 723 C CA . GLU A 1 93 ? -5.168 -0.025 23.807 1.00 89.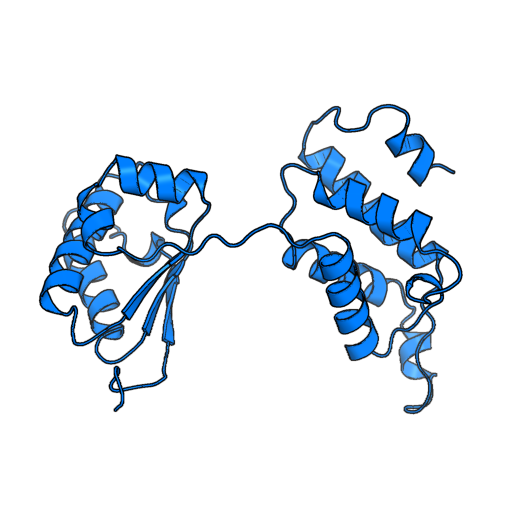00 93 GLU A CA 1
ATOM 724 C C . GLU A 1 93 ? -5.323 -0.687 22.432 1.00 89.00 93 GLU A C 1
ATOM 726 O O . GLU A 1 93 ? -5.976 -1.735 22.336 1.00 89.00 93 GLU A O 1
ATOM 731 N N . LEU A 1 94 ? -4.710 -0.112 21.386 1.00 86.56 94 LEU A N 1
ATOM 732 C CA . LEU A 1 94 ? -4.640 -0.722 20.059 1.00 86.56 94 LEU A CA 1
ATOM 733 C C . LEU A 1 94 ? -3.838 -2.022 20.098 1.00 86.56 94 LEU A C 1
ATOM 735 O O . LEU A 1 94 ? -4.301 -3.012 19.543 1.00 86.56 94 LEU A O 1
ATOM 739 N N . GLY A 1 95 ? -2.720 -2.077 20.826 1.00 84.62 95 GLY A N 1
ATOM 740 C CA . GLY A 1 95 ? -1.904 -3.293 20.928 1.00 84.62 95 GLY A CA 1
ATOM 741 C C . GLY A 1 95 ? -2.674 -4.486 21.508 1.00 84.62 95 GLY A C 1
ATOM 742 O O . GLY A 1 95 ? -2.462 -5.625 21.109 1.00 84.62 95 GLY A O 1
ATOM 743 N N . SER A 1 96 ? -3.648 -4.235 22.392 1.00 84.62 96 SER A N 1
ATOM 744 C CA . SER A 1 96 ? -4.533 -5.293 22.908 1.00 84.62 96 SER A CA 1
ATOM 745 C C . SER A 1 96 ? -5.576 -5.769 21.889 1.00 84.62 96 SER A C 1
ATOM 747 O O . SER A 1 96 ? -6.030 -6.907 21.962 1.00 84.62 96 SER A O 1
ATOM 749 N N . CYS A 1 97 ? -5.997 -4.900 20.965 1.00 86.56 97 CYS A N 1
ATOM 750 C CA . CYS A 1 97 ? -7.001 -5.227 19.945 1.00 86.56 97 CYS A CA 1
ATOM 751 C C . CYS A 1 97 ? -6.374 -5.803 18.669 1.00 86.56 97 CYS A C 1
ATOM 753 O O . CYS A 1 97 ? -7.036 -6.543 17.944 1.00 86.56 97 CYS A O 1
ATOM 755 N N . PHE A 1 98 ? -5.106 -5.480 18.418 1.00 87.94 98 PHE A N 1
ATOM 756 C CA . PHE A 1 98 ? -4.331 -5.879 17.249 1.00 87.94 98 PHE A CA 1
ATOM 757 C C . PHE A 1 98 ? -3.085 -6.666 17.688 1.00 87.94 98 PHE A C 1
ATOM 759 O O . PHE A 1 98 ? -1.972 -6.166 17.565 1.00 87.94 98 PHE A O 1
ATOM 766 N N . PRO A 1 99 ? -3.249 -7.897 18.212 1.00 86.50 99 PRO A N 1
ATOM 767 C CA . PRO A 1 99 ? -2.134 -8.691 18.735 1.00 86.50 99 PRO A CA 1
ATOM 768 C C . PRO A 1 99 ? -1.236 -9.290 17.642 1.00 86.50 99 PRO A C 1
ATOM 770 O O . PRO A 1 99 ? -0.176 -9.830 17.948 1.00 86.50 99 PRO A O 1
ATOM 773 N N . VAL A 1 100 ? -1.678 -9.266 16.381 1.00 91.00 100 VAL A N 1
ATOM 774 C CA . VAL A 1 100 ? -0.930 -9.797 15.239 1.00 91.00 100 VAL A CA 1
ATOM 775 C C . VAL A 1 100 ? -0.327 -8.634 14.468 1.00 91.00 100 VAL A C 1
ATOM 777 O O . VAL A 1 100 ? -1.052 -7.838 13.873 1.00 91.00 100 VAL A O 1
ATOM 780 N N . GLU A 1 101 ? 0.999 -8.584 14.436 1.00 90.31 101 GLU A N 1
ATOM 781 C CA . GLU A 1 101 ? 1.768 -7.626 13.650 1.00 90.31 101 GLU A CA 1
ATOM 782 C C . GLU A 1 101 ? 2.480 -8.363 12.515 1.00 90.31 101 GLU A C 1
ATOM 784 O O . GLU A 1 101 ? 3.113 -9.399 12.725 1.00 90.31 101 GLU A O 1
ATOM 789 N N . ILE A 1 102 ? 2.353 -7.842 11.294 1.00 91.75 102 ILE A N 1
ATOM 790 C CA . ILE A 1 102 ? 3.007 -8.393 10.106 1.00 91.75 102 ILE A CA 1
ATOM 791 C C . ILE A 1 102 ? 3.868 -7.292 9.503 1.00 91.75 102 ILE A C 1
ATOM 793 O O . ILE A 1 102 ? 3.354 -6.293 9.000 1.00 91.75 102 ILE A O 1
ATOM 797 N N . MET A 1 103 ? 5.180 -7.500 9.539 1.00 89.56 103 MET A N 1
ATOM 798 C CA . MET A 1 103 ? 6.147 -6.616 8.902 1.00 89.56 103 MET A CA 1
ATOM 799 C C . MET A 1 103 ? 6.309 -7.008 7.436 1.00 89.56 103 MET A C 1
ATOM 801 O O . MET A 1 103 ? 6.582 -8.164 7.115 1.00 89.56 103 MET A O 1
ATOM 805 N N . LEU A 1 104 ? 6.108 -6.041 6.541 1.00 87.38 104 LEU A N 1
ATOM 806 C CA . LEU A 1 104 ? 6.344 -6.216 5.112 1.00 87.38 104 LEU A CA 1
ATOM 807 C C . LEU A 1 104 ? 7.708 -5.636 4.763 1.00 87.38 104 LEU A C 1
ATOM 809 O O . LEU A 1 104 ? 7.856 -4.426 4.568 1.00 87.38 104 LEU A O 1
ATOM 813 N N . ASP A 1 105 ? 8.693 -6.523 4.689 1.00 86.06 105 ASP A N 1
ATOM 814 C CA . ASP A 1 105 ? 10.062 -6.152 4.371 1.00 86.06 105 ASP A CA 1
ATOM 815 C C . ASP A 1 105 ? 10.205 -5.623 2.941 1.00 86.06 105 ASP A C 1
ATOM 817 O O . ASP A 1 105 ? 9.368 -5.817 2.050 1.00 86.06 105 ASP A O 1
ATOM 821 N N . LYS A 1 106 ? 11.313 -4.915 2.714 1.00 86.88 106 LYS A N 1
ATOM 822 C CA . LYS A 1 106 ? 11.696 -4.504 1.366 1.00 86.88 106 LYS A CA 1
ATOM 823 C C . LYS A 1 106 ? 11.966 -5.740 0.520 1.00 86.88 106 LYS A C 1
ATOM 825 O O . LYS A 1 106 ? 12.622 -6.671 0.975 1.00 86.88 106 LYS A O 1
ATOM 830 N N . LEU A 1 107 ? 11.521 -5.692 -0.734 1.00 89.56 107 LEU A N 1
ATOM 831 C CA . LEU A 1 107 ? 11.876 -6.712 -1.712 1.00 89.56 107 LEU A CA 1
ATOM 832 C C . LEU A 1 107 ? 13.398 -6.791 -1.826 1.00 89.56 107 LEU A C 1
ATOM 834 O O . LEU A 1 107 ? 14.070 -5.766 -1.991 1.00 89.56 107 LEU A O 1
ATOM 838 N N . SER A 1 108 ? 13.924 -8.008 -1.785 1.00 91.06 108 SER A N 1
ATOM 839 C CA . SER A 1 108 ? 15.311 -8.280 -2.135 1.00 91.06 108 SER A CA 1
ATOM 840 C C . SER A 1 108 ? 15.590 -7.880 -3.589 1.00 91.06 108 SER A C 1
ATOM 842 O O . SER A 1 108 ? 14.682 -7.676 -4.403 1.00 91.06 108 SER A O 1
ATOM 844 N N . LEU A 1 109 ? 16.872 -7.760 -3.941 1.00 89.75 109 LEU A N 1
ATOM 845 C CA . LEU A 1 109 ? 17.272 -7.421 -5.310 1.00 89.75 109 LEU A CA 1
ATOM 846 C C . LEU A 1 109 ? 16.793 -8.472 -6.313 1.00 89.75 109 LEU A C 1
ATOM 848 O O . LEU A 1 109 ? 16.317 -8.118 -7.393 1.00 89.75 109 LEU A O 1
ATOM 852 N N . ASP A 1 110 ? 16.864 -9.743 -5.926 1.00 88.62 110 ASP A N 1
ATOM 853 C CA . ASP A 1 110 ? 16.410 -10.856 -6.750 1.00 88.62 110 ASP A CA 1
ATOM 854 C C . ASP A 1 110 ? 14.893 -10.801 -6.945 1.00 88.62 110 ASP A C 1
ATOM 856 O O . ASP A 1 110 ? 14.419 -10.891 -8.075 1.00 88.62 110 ASP A O 1
ATOM 860 N N . GLU A 1 111 ? 14.119 -10.543 -5.887 1.00 91.69 111 GLU A N 1
ATOM 861 C CA . GLU A 1 111 ? 12.664 -10.377 -5.995 1.00 91.69 111 GLU A CA 1
ATOM 862 C C . GLU A 1 111 ? 12.270 -9.158 -6.835 1.00 91.69 111 GLU A C 1
ATOM 864 O O . GLU A 1 111 ? 11.312 -9.227 -7.607 1.00 91.69 111 GLU A O 1
ATOM 869 N N . CYS A 1 112 ? 13.015 -8.051 -6.739 1.00 92.25 112 CYS A N 1
ATOM 870 C CA . CYS A 1 112 ? 12.818 -6.885 -7.601 1.00 92.25 112 CYS A CA 1
ATOM 871 C C . CYS A 1 112 ? 13.000 -7.248 -9.080 1.00 92.25 112 CYS A C 1
ATOM 873 O O . CYS A 1 112 ? 12.191 -6.847 -9.919 1.00 92.25 112 CYS A O 1
ATOM 875 N N . LEU A 1 113 ? 14.043 -8.018 -9.403 1.00 89.81 113 LEU A N 1
ATOM 876 C CA . LEU A 1 113 ? 14.315 -8.468 -10.767 1.00 89.81 113 LEU A CA 1
ATOM 877 C C . LEU A 1 113 ? 13.296 -9.503 -11.249 1.00 89.81 113 LEU A C 1
ATOM 879 O O . LEU A 1 113 ? 12.860 -9.413 -12.392 1.00 89.81 113 LEU A O 1
ATOM 883 N N . ILE A 1 114 ? 12.870 -10.432 -10.389 1.00 90.62 114 ILE A N 1
ATOM 884 C CA . ILE A 1 114 ? 11.808 -11.403 -10.690 1.00 90.62 114 ILE A CA 1
ATOM 885 C C . ILE A 1 114 ? 10.497 -10.6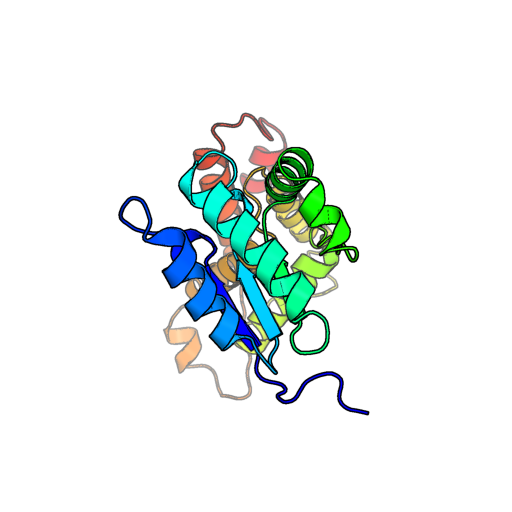73 -10.989 1.00 90.62 114 ILE A C 1
ATOM 887 O O . ILE A 1 114 ? 9.810 -10.998 -11.956 1.00 90.62 114 ILE A O 1
ATOM 891 N N . LEU A 1 115 ? 10.144 -9.665 -10.187 1.00 92.81 115 LEU A N 1
ATOM 892 C CA . LEU A 1 115 ? 8.951 -8.858 -10.416 1.00 92.81 115 LEU A CA 1
ATOM 893 C C . LEU A 1 115 ? 9.043 -8.081 -11.735 1.00 92.81 115 LEU A C 1
ATOM 895 O O . LEU A 1 115 ? 8.076 -8.062 -12.496 1.00 92.81 115 LEU A O 1
ATOM 899 N N . LEU A 1 116 ? 10.192 -7.461 -12.010 1.00 91.69 116 LEU A N 1
ATOM 900 C CA . LEU A 1 116 ? 10.438 -6.729 -13.252 1.00 91.69 116 LEU A CA 1
ATOM 901 C C . LEU A 1 116 ? 10.311 -7.651 -14.475 1.00 91.69 116 LEU A C 1
ATOM 903 O O . LEU A 1 116 ? 9.571 -7.336 -15.405 1.00 91.69 116 LEU A O 1
ATOM 907 N N . ASP A 1 117 ? 10.972 -8.811 -14.439 1.00 89.94 117 ASP A N 1
ATOM 908 C CA . ASP A 1 117 ? 10.918 -9.841 -15.482 1.00 89.94 117 ASP A CA 1
ATOM 909 C C . ASP A 1 117 ? 9.483 -10.338 -15.696 1.00 89.94 117 ASP A C 1
ATOM 911 O O . ASP A 1 117 ? 9.005 -10.372 -16.828 1.00 89.94 117 ASP A O 1
ATOM 915 N N . LYS A 1 118 ? 8.743 -10.617 -14.615 1.00 91.56 118 LYS A N 1
ATOM 916 C CA . LYS A 1 118 ? 7.338 -11.040 -14.681 1.00 91.56 118 LYS A CA 1
ATOM 917 C C . LYS A 1 118 ? 6.447 -10.006 -15.376 1.00 91.56 118 LYS A C 1
ATOM 919 O O . LYS A 1 118 ? 5.599 -10.388 -16.180 1.00 91.56 118 LYS A O 1
ATOM 924 N N . ILE A 1 119 ? 6.614 -8.716 -15.073 1.00 92.19 119 ILE A N 1
ATOM 925 C CA . ILE A 1 119 ? 5.809 -7.649 -15.691 1.00 92.19 119 ILE A CA 1
ATOM 926 C C . ILE A 1 119 ? 6.155 -7.513 -17.175 1.00 92.19 119 ILE A C 1
ATOM 928 O O . ILE A 1 119 ? 5.248 -7.452 -18.001 1.00 92.19 119 ILE A O 1
ATOM 932 N N . LEU A 1 120 ? 7.442 -7.492 -17.523 1.00 89.81 120 LEU A N 1
ATOM 933 C CA . LEU A 1 120 ? 7.882 -7.332 -18.911 1.00 89.81 120 LEU A CA 1
ATOM 934 C C . LEU A 1 120 ? 7.459 -8.530 -19.777 1.00 89.81 120 LEU A C 1
ATOM 936 O O . LEU A 1 120 ? 6.849 -8.334 -20.828 1.00 89.81 120 LEU A O 1
ATOM 940 N N . ARG A 1 121 ? 7.625 -9.762 -19.275 1.00 87.94 121 ARG A N 1
ATOM 941 C CA . ARG A 1 121 ? 7.115 -10.990 -19.913 1.00 87.94 121 ARG A CA 1
ATOM 942 C C . ARG A 1 121 ? 5.609 -10.977 -20.113 1.00 87.94 121 ARG A C 1
ATOM 944 O O . ARG A 1 121 ? 5.136 -11.337 -21.184 1.00 87.94 121 ARG A O 1
ATOM 951 N N . GLY A 1 122 ? 4.858 -10.545 -19.098 1.00 88.62 122 GLY A N 1
ATOM 952 C CA . GLY A 1 122 ? 3.403 -10.420 -19.189 1.00 88.62 122 GLY A CA 1
ATOM 953 C C . GLY A 1 122 ? 2.947 -9.459 -20.290 1.00 88.62 122 GLY A C 1
ATOM 954 O O . GLY A 1 122 ? 1.847 -9.611 -20.808 1.00 88.62 122 GLY A O 1
ATOM 955 N N . ASN A 1 123 ? 3.808 -8.518 -20.684 1.00 87.62 123 ASN A N 1
ATOM 956 C CA . ASN A 1 123 ? 3.582 -7.578 -21.779 1.00 87.62 123 ASN A CA 1
ATOM 957 C C . ASN A 1 123 ? 4.362 -7.955 -23.053 1.00 87.62 123 ASN A C 1
ATOM 959 O O . ASN A 1 123 ? 4.542 -7.100 -23.907 1.00 87.62 123 ASN A O 1
ATOM 963 N N . ARG A 1 124 ? 4.844 -9.200 -23.204 1.00 84.31 124 ARG A N 1
ATOM 964 C CA . ARG A 1 124 ? 5.603 -9.679 -24.385 1.00 84.31 124 ARG A CA 1
ATOM 965 C C . ARG A 1 124 ? 6.887 -8.892 -24.693 1.00 84.31 124 ARG A C 1
ATOM 967 O O . ARG A 1 124 ? 7.384 -8.933 -25.816 1.00 84.31 124 ARG A O 1
ATOM 974 N N . ALA A 1 125 ? 7.446 -8.199 -23.701 1.00 82.69 125 ALA A N 1
ATOM 975 C CA . ALA A 1 125 ? 8.736 -7.530 -23.804 1.00 82.69 125 ALA A CA 1
ATOM 976 C C . ALA A 1 125 ? 9.820 -8.426 -23.190 1.00 82.69 125 ALA A C 1
ATOM 978 O O . ALA A 1 125 ? 9.897 -8.596 -21.971 1.00 82.69 125 ALA A O 1
ATOM 979 N N . LEU A 1 126 ? 10.667 -9.009 -24.034 1.00 74.81 126 LEU A N 1
ATOM 980 C CA . LEU A 1 126 ? 11.839 -9.781 -23.620 1.00 74.81 126 LEU A CA 1
ATOM 981 C C . LEU A 1 126 ? 13.104 -9.056 -24.044 1.00 74.81 126 LEU A C 1
ATOM 983 O O . LEU A 1 126 ? 13.106 -8.345 -25.031 1.00 74.81 126 LEU A O 1
ATOM 987 N N . GLY A 1 127 ? 14.213 -9.237 -23.338 1.00 69.75 127 GLY A N 1
ATOM 988 C CA . GLY A 1 127 ? 15.461 -8.632 -23.787 1.00 69.75 127 GLY A CA 1
ATOM 989 C C . GLY A 1 127 ? 16.699 -9.204 -23.115 1.00 69.75 127 GLY A C 1
ATOM 990 O O . GLY A 1 127 ? 16.593 -9.845 -22.061 1.00 69.75 127 GLY A O 1
ATOM 991 N N . PRO A 1 128 ? 17.891 -8.948 -23.684 1.00 67.62 128 PRO A N 1
ATOM 992 C CA . PRO A 1 128 ? 19.173 -9.362 -23.113 1.00 67.62 128 PRO A CA 1
ATOM 993 C C . PRO A 1 128 ? 19.373 -8.857 -21.679 1.00 67.62 128 PRO A C 1
ATOM 995 O O . PRO A 1 128 ? 20.017 -9.537 -20.883 1.00 67.62 128 PRO A O 1
ATOM 998 N N . PHE A 1 129 ? 18.743 -7.733 -21.313 1.00 71.44 129 PHE A N 1
ATOM 999 C CA . PHE A 1 129 ? 18.749 -7.202 -19.948 1.00 71.44 129 PHE A CA 1
ATOM 1000 C C . PHE A 1 129 ? 18.246 -8.211 -18.903 1.00 71.44 129 PHE A C 1
ATOM 1002 O O . PHE A 1 129 ? 18.750 -8.253 -17.780 1.00 71.44 129 PHE A O 1
ATOM 1009 N N . LEU A 1 130 ? 17.276 -9.057 -19.262 1.00 71.25 130 LEU A N 1
ATOM 1010 C CA . LEU A 1 130 ? 16.696 -10.072 -18.378 1.00 71.25 130 LEU A CA 1
ATOM 1011 C C . LEU A 1 130 ? 17.324 -11.460 -18.579 1.00 71.25 130 LEU A C 1
ATOM 1013 O O . LEU A 1 130 ? 17.138 -12.350 -17.749 1.00 71.25 130 LEU A O 1
ATOM 1017 N N . ALA A 1 131 ? 18.154 -11.643 -19.609 1.00 72.56 131 ALA A N 1
ATOM 1018 C CA . ALA A 1 131 ? 18.808 -12.917 -19.878 1.00 72.56 131 ALA A CA 1
ATOM 1019 C C . ALA A 1 131 ? 19.773 -13.319 -18.736 1.00 72.56 131 ALA A C 1
ATOM 1021 O O . ALA A 1 131 ? 20.480 -12.473 -18.185 1.00 72.56 131 ALA A O 1
ATOM 1022 N N . PRO A 1 132 ? 19.850 -14.610 -18.365 1.00 65.75 132 PRO A N 1
ATOM 1023 C CA . PRO A 1 132 ? 20.636 -15.066 -17.213 1.00 65.75 132 PRO A CA 1
ATOM 1024 C C . PRO A 1 132 ? 22.165 -14.973 -17.386 1.00 65.75 132 PRO A C 1
ATOM 1026 O O . PRO A 1 132 ? 22.884 -15.037 -16.391 1.00 65.75 132 PRO A O 1
ATOM 1029 N N . LYS A 1 133 ? 22.682 -14.840 -18.620 1.00 58.56 133 LYS A N 1
ATOM 1030 C CA . LYS A 1 133 ? 24.109 -15.066 -18.931 1.00 58.56 133 LYS A CA 1
ATOM 1031 C C . LYS A 1 133 ? 24.956 -13.821 -19.250 1.00 58.56 133 LYS A C 1
ATOM 1033 O O . LYS A 1 133 ? 26.172 -13.958 -19.234 1.00 58.56 133 LYS A O 1
ATOM 1038 N N . SER A 1 134 ? 24.384 -12.639 -19.520 1.00 54.06 134 SER A N 1
ATOM 1039 C CA . SER A 1 134 ? 25.160 -11.540 -20.149 1.00 54.06 134 SER A CA 1
ATOM 1040 C C . SER A 1 134 ? 25.336 -10.264 -19.310 1.00 54.06 134 SER A C 1
ATOM 1042 O O . SER A 1 134 ? 26.359 -9.600 -19.435 1.00 54.06 134 SER A O 1
ATOM 1044 N N . SER A 1 135 ? 24.399 -9.917 -18.421 1.00 60.50 135 SER A N 1
ATOM 1045 C CA . SER A 1 135 ? 24.367 -8.580 -17.781 1.00 60.50 135 SER A CA 1
ATOM 1046 C C . SER A 1 135 ? 23.949 -8.591 -16.304 1.00 60.50 135 SER A C 1
ATOM 1048 O O . SER A 1 135 ? 23.637 -7.556 -15.707 1.00 60.50 135 SER A O 1
ATOM 1050 N N . THR A 1 136 ? 24.012 -9.764 -15.666 1.00 69.31 136 THR A N 1
ATOM 1051 C CA . THR A 1 136 ? 23.563 -10.004 -14.287 1.00 69.31 136 THR A CA 1
ATOM 1052 C C . THR A 1 136 ? 24.201 -9.025 -13.299 1.00 69.31 136 THR A C 1
ATOM 1054 O O . THR A 1 136 ? 23.492 -8.344 -12.568 1.00 69.31 136 THR A O 1
ATOM 1057 N N . LYS A 1 137 ? 25.524 -8.831 -13.312 1.00 79.81 137 LYS A N 1
ATOM 1058 C CA . LYS A 1 137 ? 26.176 -7.934 -12.337 1.00 79.81 137 LYS A CA 1
ATOM 1059 C C . LYS A 1 137 ? 25.780 -6.459 -12.504 1.00 79.81 137 LYS A C 1
ATOM 1061 O O . LYS A 1 137 ? 25.570 -5.778 -11.502 1.00 79.81 137 LYS A O 1
ATOM 1066 N N . ARG A 1 138 ? 25.647 -5.971 -13.747 1.00 82.88 138 ARG A N 1
ATOM 1067 C CA . ARG A 1 138 ? 25.320 -4.562 -14.036 1.00 82.88 138 ARG A CA 1
ATOM 1068 C C . ARG A 1 138 ? 23.900 -4.230 -13.578 1.00 82.88 138 ARG A C 1
ATOM 1070 O O . ARG A 1 138 ? 23.723 -3.290 -12.808 1.00 82.88 138 ARG A O 1
ATOM 1077 N N . ARG A 1 139 ? 22.908 -5.047 -13.949 1.00 83.12 139 ARG A N 1
ATOM 1078 C CA . ARG A 1 139 ? 21.506 -4.830 -13.547 1.00 83.12 139 ARG A CA 1
ATOM 1079 C C . ARG A 1 139 ? 21.290 -4.938 -12.034 1.00 83.12 139 ARG A C 1
ATOM 1081 O O . ARG A 1 139 ? 20.587 -4.105 -11.473 1.00 83.12 139 ARG A O 1
ATOM 1088 N N . HIS A 1 140 ? 21.933 -5.901 -11.360 1.00 86.75 140 HIS A N 1
ATOM 1089 C CA . HIS A 1 140 ? 21.815 -6.050 -9.901 1.00 86.75 140 HIS A CA 1
ATOM 1090 C C . HIS A 1 140 ? 22.383 -4.828 -9.188 1.00 86.75 140 HIS A C 1
ATOM 1092 O O . HIS A 1 140 ? 21.747 -4.299 -8.280 1.00 86.75 140 HIS A O 1
ATOM 1098 N N . LYS A 1 141 ? 23.544 -4.331 -9.636 1.00 87.88 141 LYS A N 1
ATOM 1099 C CA . LYS A 1 141 ? 24.125 -3.100 -9.094 1.00 87.88 141 LYS A CA 1
ATOM 1100 C C . LYS A 1 141 ? 23.199 -1.903 -9.326 1.00 87.88 141 LYS A C 1
ATOM 1102 O O . LYS A 1 141 ? 22.969 -1.138 -8.397 1.00 87.88 141 LYS A O 1
ATOM 1107 N N . ALA A 1 142 ? 22.630 -1.770 -10.523 1.00 88.56 142 ALA A N 1
ATOM 1108 C CA . ALA A 1 142 ? 21.753 -0.656 -10.874 1.00 88.56 142 ALA A CA 1
ATOM 1109 C C . ALA A 1 142 ? 20.457 -0.632 -10.037 1.00 88.56 142 ALA A C 1
ATOM 1111 O O . ALA A 1 142 ? 20.120 0.395 -9.448 1.00 88.56 142 ALA A O 1
ATOM 1112 N N . ILE A 1 143 ? 19.771 -1.774 -9.914 1.00 89.56 143 ILE A N 1
ATOM 1113 C CA . ILE A 1 143 ? 18.581 -1.907 -9.059 1.00 89.56 143 ILE A CA 1
ATOM 1114 C C . ILE A 1 143 ? 18.947 -1.759 -7.579 1.00 89.56 143 ILE A C 1
ATOM 1116 O O . ILE A 1 143 ? 18.218 -1.098 -6.845 1.00 89.56 143 ILE A O 1
ATOM 1120 N N . GLY A 1 144 ? 20.100 -2.280 -7.150 1.00 90.50 144 GLY A N 1
ATOM 1121 C CA . GLY A 1 144 ? 20.584 -2.127 -5.776 1.00 90.50 144 GLY A CA 1
ATOM 1122 C C . GLY A 1 144 ? 20.888 -0.686 -5.384 1.00 90.50 144 GLY A C 1
ATOM 1123 O O . GLY A 1 144 ? 20.639 -0.277 -4.252 1.00 90.50 144 GLY A O 1
ATOM 1124 N N . ILE A 1 145 ? 21.358 0.128 -6.328 1.00 89.75 145 ILE A N 1
ATOM 1125 C CA . ILE A 1 145 ? 21.484 1.571 -6.119 1.00 89.75 145 ILE A CA 1
ATOM 1126 C C . ILE A 1 145 ? 20.098 2.200 -5.921 1.00 89.75 145 ILE A C 1
ATOM 1128 O O . ILE A 1 145 ? 19.912 2.986 -4.992 1.00 89.75 145 ILE A O 1
ATOM 1132 N N . LEU A 1 146 ? 19.118 1.851 -6.764 1.00 89.75 146 LEU A N 1
ATOM 1133 C CA . LEU A 1 146 ? 17.759 2.394 -6.668 1.00 89.75 146 LEU A CA 1
ATOM 1134 C C . LEU A 1 146 ? 17.050 2.001 -5.361 1.00 89.75 146 LEU A C 1
ATOM 1136 O O . LEU A 1 146 ? 16.401 2.852 -4.749 1.00 89.75 146 LEU A O 1
ATOM 1140 N N . SER A 1 147 ? 17.204 0.754 -4.908 1.00 89.75 147 SER A N 1
ATOM 1141 C CA . SER A 1 147 ? 16.557 0.243 -3.691 1.00 89.75 147 SER A CA 1
ATOM 1142 C C . SER A 1 147 ? 17.039 0.922 -2.406 1.00 89.75 147 SER A C 1
ATOM 1144 O O . SER A 1 147 ? 16.337 0.912 -1.394 1.00 89.75 147 SER A O 1
ATOM 1146 N N . ASN A 1 148 ? 18.221 1.541 -2.447 1.00 88.69 148 ASN A N 1
ATOM 1147 C CA . ASN A 1 148 ? 18.811 2.256 -1.318 1.00 88.69 148 ASN A CA 1
ATOM 1148 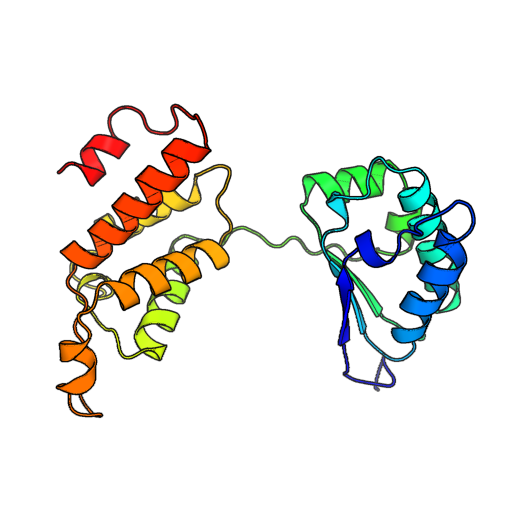C C . ASN A 1 148 ? 18.335 3.712 -1.192 1.00 88.69 148 ASN A C 1
ATOM 1150 O O . ASN A 1 148 ? 18.678 4.381 -0.217 1.00 88.69 148 ASN A O 1
ATOM 1154 N N . PHE A 1 149 ? 17.538 4.227 -2.135 1.00 87.56 149 PHE A N 1
ATOM 1155 C CA . PHE A 1 149 ? 16.992 5.578 -2.001 1.00 87.56 149 PHE A CA 1
ATOM 1156 C C . PHE A 1 149 ? 15.986 5.672 -0.841 1.00 87.56 149 PHE A C 1
ATOM 1158 O O . PHE A 1 149 ? 15.147 4.784 -0.680 1.00 87.56 149 PHE A O 1
ATOM 1165 N N . PRO A 1 150 ? 15.971 6.787 -0.082 1.00 82.56 150 PRO A N 1
ATOM 1166 C CA . PRO A 1 150 ? 15.045 6.971 1.041 1.00 82.56 150 PRO A CA 1
ATOM 1167 C C . PRO A 1 150 ? 13.567 6.961 0.614 1.00 82.56 150 PRO A C 1
ATOM 1169 O O . PRO A 1 150 ? 12.704 6.562 1.384 1.00 82.56 150 PRO A O 1
ATOM 1172 N N . GLY A 1 151 ? 13.270 7.357 -0.629 1.00 82.44 151 GLY A N 1
ATOM 1173 C CA . GLY A 1 151 ? 11.929 7.315 -1.224 1.00 82.44 151 GLY A CA 1
ATOM 1174 C C . GLY A 1 151 ? 11.666 6.081 -2.094 1.00 82.44 151 GLY A C 1
ATOM 1175 O O . GLY A 1 151 ? 10.918 6.183 -3.070 1.00 82.44 151 GLY A O 1
ATOM 1176 N N . TRP A 1 152 ? 12.348 4.961 -1.846 1.00 88.62 152 TRP A N 1
ATOM 1177 C CA . TRP A 1 152 ? 12.089 3.698 -2.538 1.00 88.62 152 TRP A CA 1
ATOM 1178 C C . TRP A 1 152 ? 10.776 3.065 -2.054 1.00 88.62 152 TRP A C 1
ATOM 1180 O O . TRP A 1 152 ? 10.584 2.838 -0.863 1.00 88.62 152 TRP A O 1
ATOM 1190 N N . ARG A 1 153 ? 9.868 2.770 -2.986 1.00 88.94 153 ARG A N 1
ATOM 1191 C CA . ARG A 1 153 ? 8.513 2.241 -2.754 1.00 88.94 153 ARG A CA 1
ATOM 1192 C C . ARG A 1 153 ? 8.377 0.766 -3.153 1.00 88.94 153 ARG A C 1
ATOM 1194 O O . ARG A 1 153 ? 7.284 0.326 -3.518 1.00 88.94 153 ARG A O 1
ATOM 1201 N N . ASN A 1 154 ? 9.473 0.004 -3.115 1.00 91.00 154 ASN A N 1
ATOM 1202 C CA . ASN A 1 154 ? 9.508 -1.429 -3.433 1.00 91.00 154 ASN A CA 1
ATOM 1203 C C . ASN A 1 154 ? 8.820 -1.746 -4.776 1.00 91.00 154 ASN A C 1
ATOM 1205 O O . ASN A 1 154 ? 9.159 -1.171 -5.811 1.00 91.00 154 ASN A O 1
ATOM 1209 N N . ALA A 1 155 ? 7.820 -2.631 -4.760 1.00 92.44 155 ALA A N 1
ATOM 1210 C CA . ALA A 1 155 ? 7.113 -3.109 -5.943 1.00 92.44 155 ALA A CA 1
ATOM 1211 C C . ALA A 1 155 ? 6.514 -1.984 -6.802 1.00 92.44 155 ALA A C 1
ATOM 1213 O O . ALA A 1 155 ? 6.389 -2.148 -8.012 1.00 92.44 155 ALA A O 1
ATOM 1214 N N . ILE A 1 156 ? 6.134 -0.850 -6.202 1.00 92.06 156 ILE A N 1
ATOM 1215 C CA . ILE A 1 156 ? 5.532 0.275 -6.932 1.00 92.06 156 ILE A CA 1
ATOM 1216 C C . ILE A 1 156 ? 6.560 0.925 -7.855 1.00 92.06 156 ILE A C 1
ATOM 1218 O O . ILE A 1 156 ? 6.261 1.202 -9.014 1.00 92.06 156 ILE A O 1
ATOM 1222 N N . ASP A 1 157 ? 7.777 1.130 -7.358 1.00 94.62 157 ASP A N 1
ATOM 1223 C CA . ASP A 1 157 ? 8.859 1.687 -8.160 1.00 94.62 157 ASP A CA 1
ATOM 1224 C C . ASP A 1 157 ? 9.300 0.709 -9.257 1.00 94.62 157 ASP A C 1
ATOM 1226 O O . ASP A 1 157 ? 9.528 1.133 -10.385 1.00 94.62 157 ASP A O 1
ATOM 1230 N N . ILE A 1 158 ? 9.334 -0.599 -8.977 1.00 94.94 158 ILE A N 1
ATOM 1231 C CA . ILE A 1 158 ? 9.619 -1.621 -9.999 1.00 94.94 158 ILE A CA 1
ATOM 1232 C C . ILE A 1 158 ? 8.536 -1.655 -11.082 1.00 94.94 158 ILE A C 1
ATOM 1234 O O . ILE A 1 158 ? 8.856 -1.704 -12.267 1.00 94.94 158 ILE A O 1
ATOM 1238 N N . LYS A 1 159 ? 7.255 -1.571 -10.706 1.00 95.00 159 LYS A N 1
ATOM 1239 C CA . LYS A 1 159 ? 6.143 -1.458 -11.664 1.00 95.00 159 LYS A CA 1
ATOM 1240 C C . LYS A 1 159 ? 6.262 -0.198 -12.515 1.00 95.00 159 LYS A C 1
ATOM 1242 O O . LYS A 1 159 ? 6.037 -0.256 -13.719 1.00 95.00 159 LYS A O 1
ATOM 1247 N N . HIS A 1 160 ? 6.630 0.927 -11.905 1.00 94.88 160 HIS A N 1
ATOM 1248 C CA . HIS A 1 160 ? 6.850 2.169 -12.636 1.00 94.88 160 HIS A CA 1
ATOM 1249 C C . HIS A 1 160 ? 8.032 2.054 -13.605 1.00 94.88 160 HIS A C 1
ATOM 1251 O O . HIS A 1 160 ? 7.903 2.445 -14.760 1.00 94.88 160 HIS A O 1
ATOM 1257 N N . LEU A 1 161 ? 9.144 1.455 -13.174 1.00 94.50 161 LEU A N 1
ATOM 1258 C CA . LEU A 1 161 ? 10.301 1.193 -14.026 1.00 94.50 161 LEU A CA 1
ATOM 1259 C C . LEU A 1 161 ? 9.936 0.295 -15.216 1.00 94.50 161 LEU A C 1
ATOM 1261 O O . LEU A 1 161 ? 10.295 0.614 -16.345 1.00 94.50 161 LEU A O 1
ATOM 1265 N N . ALA A 1 162 ? 9.181 -0.782 -14.980 1.00 93.44 162 ALA A N 1
ATOM 1266 C CA . ALA A 1 162 ? 8.682 -1.655 -16.039 1.00 93.44 162 ALA A CA 1
ATOM 1267 C C . ALA A 1 162 ? 7.840 -0.874 -17.058 1.00 93.44 162 ALA A C 1
ATOM 1269 O O . ALA A 1 162 ? 8.041 -1.012 -18.258 1.00 93.44 162 ALA A O 1
ATOM 1270 N N . GLN A 1 163 ? 6.938 -0.012 -16.584 1.00 92.62 163 GLN A N 1
ATOM 1271 C CA . GLN A 1 163 ? 6.131 0.853 -17.447 1.00 92.62 163 GLN A CA 1
ATOM 1272 C C . GLN A 1 163 ? 6.990 1.827 -18.264 1.00 92.62 163 GLN A C 1
ATOM 1274 O O . GLN A 1 163 ? 6.750 1.990 -19.456 1.00 92.62 163 GLN A O 1
ATOM 1279 N N . LEU A 1 164 ? 8.026 2.433 -17.670 1.00 92.75 164 LEU A N 1
ATOM 1280 C CA . LEU A 1 164 ? 8.967 3.276 -18.416 1.00 92.75 164 LEU A CA 1
ATOM 1281 C C . LEU A 1 164 ? 9.672 2.481 -19.521 1.00 92.75 164 LEU A C 1
ATOM 1283 O O . LEU A 1 164 ? 9.745 2.961 -20.647 1.00 92.75 164 LEU A O 1
ATOM 1287 N N . MET A 1 165 ? 10.131 1.263 -19.223 1.00 92.00 165 MET A N 1
ATOM 1288 C CA . MET A 1 165 ? 10.777 0.388 -20.206 1.00 92.00 165 MET A CA 1
ATOM 1289 C C . MET A 1 165 ? 9.835 0.013 -21.355 1.00 92.00 165 MET A C 1
ATOM 1291 O O . MET A 1 165 ? 10.242 0.078 -22.511 1.00 92.00 165 MET A O 1
ATOM 1295 N N . LEU A 1 166 ? 8.576 -0.322 -21.057 1.00 89.69 166 LEU A N 1
ATOM 1296 C CA . LEU A 1 166 ? 7.567 -0.625 -22.078 1.00 89.69 166 LEU A CA 1
ATOM 1297 C C . LEU A 1 166 ? 7.288 0.587 -22.974 1.00 89.69 166 LEU A C 1
ATOM 1299 O O . LEU A 1 166 ? 7.231 0.445 -24.190 1.00 89.69 166 LEU A O 1
ATOM 1303 N N . ASN A 1 167 ? 7.211 1.785 -22.393 1.00 89.44 167 ASN A N 1
ATOM 1304 C CA . ASN A 1 167 ? 6.974 3.025 -23.136 1.00 89.44 167 ASN A CA 1
ATOM 1305 C C . ASN A 1 167 ? 8.170 3.474 -23.991 1.00 89.44 167 ASN A C 1
ATOM 1307 O O . ASN A 1 167 ? 8.008 4.331 -24.857 1.00 89.44 167 ASN A O 1
ATOM 1311 N N . ARG A 1 168 ? 9.378 2.945 -23.750 1.00 87.75 168 ARG A N 1
ATOM 1312 C CA . ARG A 1 168 ? 10.540 3.190 -24.622 1.00 87.75 168 ARG A CA 1
ATOM 1313 C C . ARG A 1 168 ? 10.512 2.349 -25.893 1.00 87.75 168 ARG A C 1
ATOM 1315 O O . ARG A 1 168 ? 11.217 2.690 -26.839 1.00 87.75 168 ARG A O 1
ATOM 1322 N N . ILE A 1 169 ? 9.736 1.269 -25.920 1.00 83.31 169 ILE A N 1
ATOM 1323 C CA . ILE A 1 169 ? 9.595 0.428 -27.104 1.00 83.31 169 ILE A CA 1
ATOM 1324 C C . ILE A 1 169 ? 8.730 1.189 -28.126 1.00 83.31 169 ILE A C 1
ATOM 1326 O O . ILE A 1 169 ? 7.611 1.576 -27.782 1.00 83.31 169 ILE A O 1
ATOM 1330 N N . PRO A 1 170 ? 9.216 1.423 -29.362 1.00 79.75 170 PRO A N 1
ATOM 1331 C CA . PRO A 1 170 ? 8.461 2.150 -30.382 1.00 79.75 170 PRO A CA 1
ATOM 1332 C C . PRO A 1 170 ? 7.101 1.503 -30.671 1.00 79.75 170 PRO A C 1
ATOM 1334 O O . PRO A 1 170 ? 7.010 0.280 -30.739 1.00 79.75 170 PRO A O 1
ATOM 1337 N N . TYR A 1 171 ? 6.064 2.313 -30.906 1.00 73.44 171 TYR A N 1
ATOM 1338 C CA . TYR A 1 171 ? 4.719 1.823 -31.254 1.00 73.44 171 TYR A CA 1
ATOM 1339 C C . TYR A 1 171 ? 4.728 0.885 -32.469 1.00 73.44 171 TYR A C 1
ATOM 1341 O O . TYR A 1 171 ? 4.133 -0.186 -32.413 1.00 73.44 171 TYR A O 1
ATOM 1349 N N . ASP A 1 172 ? 5.514 1.206 -33.500 1.00 68.94 172 ASP A N 1
ATOM 1350 C CA . ASP A 1 172 ? 5.646 0.372 -34.702 1.00 68.94 172 ASP A CA 1
ATOM 1351 C C . ASP A 1 172 ? 6.201 -1.028 -34.401 1.00 68.94 172 ASP A C 1
ATOM 1353 O O . ASP A 1 172 ? 5.933 -1.978 -35.136 1.00 68.94 172 ASP A O 1
ATOM 1357 N N . ALA A 1 173 ? 6.973 -1.179 -33.322 1.00 71.31 173 ALA A N 1
ATOM 1358 C CA . ALA A 1 173 ? 7.448 -2.485 -32.890 1.00 71.31 173 ALA A CA 1
ATOM 1359 C C . ALA A 1 173 ? 6.311 -3.320 -32.283 1.00 71.31 173 ALA A C 1
ATOM 1361 O O . ALA A 1 173 ? 6.342 -4.537 -32.383 1.00 71.31 173 ALA A O 1
ATOM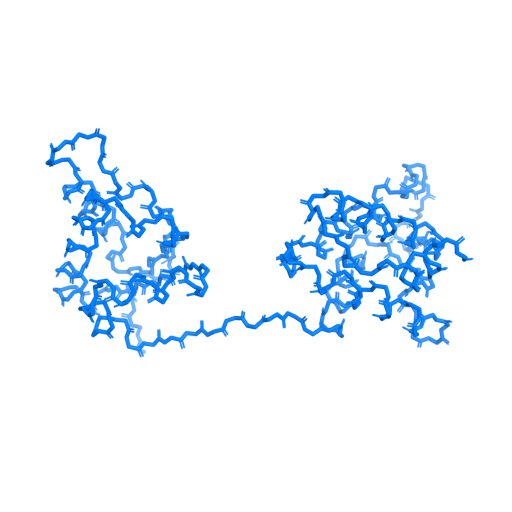 1362 N N . TRP A 1 174 ? 5.283 -2.709 -31.696 1.00 71.38 174 TRP A N 1
ATOM 1363 C CA . TRP A 1 174 ? 4.134 -3.447 -31.167 1.00 71.38 174 TRP A CA 1
ATOM 1364 C C . TRP A 1 174 ? 3.199 -3.948 -32.274 1.00 71.38 174 TRP A C 1
ATOM 1366 O O . TRP A 1 174 ? 2.730 -5.083 -32.194 1.00 71.38 174 TRP A O 1
ATOM 1376 N N . ASP A 1 175 ? 2.980 -3.142 -33.317 1.00 67.38 175 ASP A N 1
ATOM 1377 C CA . ASP A 1 175 ? 2.022 -3.449 -34.391 1.00 67.38 175 ASP A CA 1
ATOM 1378 C C . ASP A 1 175 ? 2.585 -4.384 -35.475 1.00 67.38 175 ASP A C 1
ATOM 1380 O O . ASP A 1 175 ? 1.845 -5.171 -36.067 1.00 67.38 175 ASP A O 1
ATOM 1384 N N . ASN A 1 176 ? 3.899 -4.343 -35.730 1.00 65.00 176 ASN A N 1
ATOM 1385 C CA . ASN A 1 176 ? 4.531 -5.130 -36.799 1.00 65.00 176 ASN A CA 1
ATOM 1386 C C . ASN A 1 176 ? 5.057 -6.503 -36.349 1.00 65.00 176 ASN A C 1
ATOM 1388 O O . ASN A 1 176 ? 5.617 -7.243 -37.162 1.00 65.00 176 ASN A O 1
ATOM 1392 N N . ILE A 1 177 ? 4.911 -6.861 -35.070 1.00 62.38 177 ILE A N 1
ATOM 1393 C CA . ILE A 1 177 ? 5.426 -8.125 -34.539 1.00 62.38 177 ILE A CA 1
ATOM 1394 C C . ILE A 1 177 ? 4.310 -9.183 -34.527 1.00 62.38 177 ILE A C 1
ATOM 1396 O O . ILE A 1 177 ? 3.270 -8.978 -33.893 1.00 62.38 177 ILE A O 1
ATOM 1400 N N . PRO A 1 178 ? 4.508 -10.347 -35.183 1.00 67.56 178 PRO A N 1
ATOM 1401 C CA . PRO A 1 178 ? 3.549 -11.445 -35.146 1.00 67.56 178 PRO A CA 1
ATOM 1402 C C . PRO A 1 178 ? 3.158 -11.802 -33.703 1.00 67.56 178 PRO A C 1
ATOM 1404 O O . PRO A 1 178 ? 4.005 -11.732 -32.812 1.00 67.56 178 PRO A O 1
ATOM 1407 N N . PRO A 1 179 ? 1.926 -12.274 -33.433 1.00 65.88 179 PRO A N 1
ATOM 1408 C CA . PRO A 1 179 ? 1.490 -12.682 -32.090 1.00 65.88 179 PRO A CA 1
ATOM 1409 C C . PRO A 1 179 ? 2.390 -13.734 -31.416 1.00 65.88 179 PRO A C 1
ATOM 1411 O O . PRO A 1 179 ? 2.340 -13.915 -30.204 1.00 65.88 179 PRO A O 1
ATOM 1414 N N . THR A 1 180 ? 3.210 -14.425 -32.207 1.00 62.19 180 THR A N 1
ATOM 1415 C CA . THR A 1 180 ? 4.130 -15.492 -31.806 1.00 62.19 180 THR A CA 1
ATOM 1416 C C . THR A 1 180 ? 5.541 -15.016 -31.460 1.00 62.19 180 THR A C 1
ATOM 1418 O O . THR A 1 180 ? 6.349 -15.831 -31.024 1.00 62.19 180 THR A O 1
ATOM 1421 N N . GLN A 1 181 ? 5.873 -13.743 -31.687 1.00 69.00 181 GLN A N 1
ATOM 1422 C CA . GLN A 1 181 ? 7.218 -13.209 -31.475 1.00 69.00 181 GLN A CA 1
ATOM 1423 C C . GLN A 1 181 ? 7.212 -12.154 -30.367 1.00 69.00 181 GLN A C 1
ATOM 1425 O O . GLN A 1 181 ? 6.313 -11.322 -30.290 1.00 69.00 181 GLN A O 1
ATOM 1430 N N . ASP A 1 182 ? 8.206 -12.199 -29.488 1.00 74.56 182 ASP A N 1
ATOM 1431 C CA . ASP A 1 182 ? 8.339 -11.230 -28.402 1.00 74.56 182 ASP A CA 1
ATOM 1432 C C . ASP A 1 182 ? 9.114 -9.995 -28.860 1.00 74.56 182 ASP A C 1
ATOM 1434 O O . ASP A 1 182 ? 10.076 -10.088 -29.635 1.00 74.56 182 ASP A O 1
ATOM 1438 N N . VAL A 1 183 ? 8.709 -8.835 -28.345 1.00 79.94 183 VAL A N 1
ATOM 1439 C CA . VAL A 1 183 ? 9.371 -7.565 -28.626 1.00 79.94 183 VAL A CA 1
ATOM 1440 C C . VAL A 1 183 ? 10.687 -7.519 -27.867 1.00 79.94 183 VAL A C 1
ATOM 1442 O O . VAL A 1 183 ? 10.722 -7.766 -26.661 1.00 79.94 183 VAL A O 1
ATOM 1445 N N . GLN A 1 184 ? 11.774 -7.215 -28.575 1.00 81.31 184 GLN A N 1
ATOM 1446 C CA . GLN A 1 184 ? 13.097 -7.132 -27.967 1.00 81.31 184 GLN A CA 1
ATOM 1447 C C . GLN A 1 184 ? 13.291 -5.769 -27.295 1.00 81.31 184 GLN A C 1
ATOM 1449 O O . GLN A 1 184 ? 13.273 -4.747 -27.973 1.00 81.31 184 GLN A O 1
ATOM 1454 N N . LEU A 1 185 ? 13.511 -5.756 -25.979 1.00 83.38 185 LEU A N 1
ATOM 1455 C CA . LEU A 1 185 ? 13.933 -4.583 -25.215 1.00 83.38 185 LEU A CA 1
ATOM 1456 C C . LEU A 1 185 ? 15.471 -4.506 -25.220 1.00 83.38 185 LEU A C 1
ATOM 1458 O O . LEU A 1 185 ? 16.114 -5.342 -24.571 1.00 83.38 185 LEU A O 1
ATOM 1462 N N . PRO A 1 186 ? 16.083 -3.527 -25.911 1.00 84.62 186 PRO A N 1
ATOM 1463 C CA . PRO A 1 186 ? 17.532 -3.367 -25.913 1.00 84.62 186 PRO A CA 1
ATOM 1464 C C . PRO A 1 186 ? 18.068 -3.091 -24.504 1.00 84.62 186 PRO A C 1
ATOM 1466 O O . PRO A 1 186 ? 17.431 -2.403 -23.703 1.00 84.62 186 PRO A O 1
ATOM 1469 N N . GLU A 1 187 ? 19.265 -3.604 -24.200 1.00 83.94 187 GLU A N 1
ATOM 1470 C CA . GLU A 1 187 ? 19.890 -3.405 -22.884 1.00 83.94 187 GLU A CA 1
ATOM 1471 C C . GLU A 1 187 ? 20.158 -1.922 -22.590 1.00 83.94 187 GLU A C 1
ATOM 1473 O O . GLU A 1 187 ? 19.952 -1.474 -21.463 1.00 83.94 187 GLU A O 1
ATOM 1478 N N . GLU A 1 188 ? 20.547 -1.153 -23.606 1.00 85.31 188 GLU A N 1
ATOM 1479 C CA . GLU A 1 188 ? 20.799 0.286 -23.498 1.00 85.31 188 GLU A CA 1
ATOM 1480 C C . GLU A 1 188 ? 19.529 1.053 -23.106 1.00 85.31 188 GLU A C 1
ATOM 1482 O O . GLU A 1 188 ? 19.518 1.745 -22.092 1.00 85.31 188 GLU A O 1
ATOM 1487 N N . SER A 1 189 ? 18.410 0.813 -23.798 1.00 87.69 189 SER A N 1
ATOM 1488 C CA . SER A 1 189 ? 17.126 1.457 -23.489 1.00 87.69 189 SER A CA 1
ATOM 1489 C C . SER A 1 189 ? 16.613 1.118 -22.083 1.00 87.69 189 SER A C 1
ATOM 1491 O O . SER A 1 189 ? 16.022 1.964 -21.406 1.00 87.69 189 SER A O 1
ATOM 1493 N N . ALA A 1 190 ? 16.846 -0.114 -21.618 1.00 88.56 190 ALA A N 1
ATOM 1494 C CA . ALA A 1 190 ? 16.518 -0.520 -20.254 1.00 88.56 190 ALA A CA 1
ATOM 1495 C C . ALA A 1 190 ? 17.380 0.229 -19.221 1.00 88.56 190 ALA A C 1
ATOM 1497 O O . ALA A 1 190 ? 16.860 0.732 -18.221 1.00 88.56 190 ALA A O 1
ATOM 1498 N N . MET A 1 191 ? 18.687 0.340 -19.468 1.00 88.56 191 MET A N 1
ATOM 1499 C CA . MET A 1 191 ? 19.612 1.074 -18.603 1.00 88.56 191 MET A CA 1
ATOM 1500 C C . MET A 1 191 ? 19.323 2.579 -18.581 1.00 88.56 191 MET A C 1
ATOM 1502 O O . MET A 1 191 ? 19.386 3.180 -17.506 1.00 88.56 191 MET A O 1
ATOM 1506 N N . ASP A 1 192 ? 18.919 3.168 -19.705 1.00 90.25 192 ASP A N 1
ATOM 1507 C CA . ASP A 1 192 ? 18.495 4.568 -19.781 1.00 90.25 192 ASP A CA 1
ATOM 1508 C C . ASP A 1 192 ? 17.272 4.839 -18.901 1.00 90.25 192 ASP A C 1
ATOM 1510 O O . ASP A 1 192 ? 17.256 5.809 -18.146 1.00 90.25 192 ASP A O 1
ATOM 1514 N N . CYS A 1 193 ? 16.281 3.939 -18.888 1.00 92.06 193 CYS A N 1
ATOM 1515 C CA . CYS A 1 193 ? 15.129 4.062 -17.986 1.00 92.06 193 CYS A CA 1
ATOM 1516 C C . CYS A 1 193 ? 15.546 4.054 -16.510 1.00 92.06 193 CYS A C 1
ATOM 1518 O O . CYS A 1 193 ? 15.019 4.813 -15.693 1.00 92.06 193 CYS A O 1
ATOM 1520 N N . ILE A 1 194 ? 16.501 3.191 -16.157 1.00 91.69 194 ILE A N 1
ATOM 1521 C CA . ILE A 1 194 ? 17.035 3.111 -14.795 1.00 91.69 194 ILE A CA 1
ATOM 1522 C C . ILE A 1 194 ? 17.778 4.405 -14.447 1.00 91.69 194 ILE A C 1
ATOM 1524 O O . ILE A 1 194 ? 17.597 4.939 -13.349 1.00 91.69 194 ILE A O 1
ATOM 1528 N N . LYS A 1 195 ? 18.569 4.940 -15.381 1.00 91.06 195 LYS A N 1
ATOM 1529 C CA . LYS A 1 195 ? 19.287 6.211 -15.233 1.00 91.06 195 LYS A CA 1
ATOM 1530 C C . LYS A 1 195 ? 18.329 7.392 -15.067 1.00 91.06 195 LYS A C 1
ATOM 1532 O O . LYS A 1 195 ? 18.523 8.209 -14.166 1.00 91.06 195 LYS A O 1
ATOM 1537 N N . ASP A 1 196 ? 17.258 7.456 -15.851 1.00 91.81 196 ASP A N 1
ATOM 1538 C CA . ASP A 1 196 ? 16.216 8.481 -15.730 1.00 91.81 196 ASP A CA 1
ATOM 1539 C C . ASP A 1 196 ? 15.538 8.437 -14.355 1.00 91.81 196 ASP A C 1
ATOM 1541 O O . ASP A 1 196 ? 15.341 9.469 -13.694 1.00 91.81 196 ASP A O 1
ATOM 1545 N N . MET A 1 197 ? 15.224 7.227 -13.881 1.00 92.50 197 MET A N 1
ATOM 1546 C CA . MET A 1 197 ? 14.632 7.013 -12.564 1.00 92.50 197 MET A CA 1
ATOM 1547 C C . MET A 1 197 ? 15.596 7.405 -11.439 1.00 92.50 197 MET A C 1
ATOM 1549 O O . MET A 1 197 ? 15.185 8.071 -10.482 1.00 92.50 197 MET A O 1
ATOM 1553 N N . PHE A 1 198 ? 16.876 7.048 -11.567 1.00 91.38 198 PHE A N 1
ATOM 1554 C CA . PHE A 1 198 ? 17.940 7.449 -10.649 1.00 91.38 198 PHE A CA 1
ATOM 1555 C C . PHE A 1 198 ? 18.044 8.975 -10.558 1.00 91.38 198 PHE A C 1
ATOM 1557 O O . PHE A 1 198 ? 17.935 9.537 -9.466 1.00 91.38 198 PHE A O 1
ATOM 1564 N N . CYS A 1 199 ? 18.165 9.661 -11.697 1.00 88.44 199 CYS A N 1
ATOM 1565 C CA . CYS A 1 199 ? 18.228 11.120 -11.772 1.00 88.44 199 CYS A CA 1
ATOM 1566 C C . CYS A 1 199 ? 17.003 11.776 -11.121 1.00 88.44 199 CYS A C 1
ATOM 1568 O O . CYS A 1 199 ? 17.135 12.716 -10.334 1.00 88.44 199 CYS A O 1
ATOM 1570 N N . THR A 1 200 ? 15.808 11.250 -11.395 1.00 89.31 200 THR A N 1
ATOM 1571 C CA . THR A 1 200 ? 14.554 11.738 -10.808 1.00 89.31 200 THR A CA 1
ATOM 1572 C C . THR A 1 200 ? 14.531 11.570 -9.287 1.00 89.31 200 THR A C 1
ATOM 1574 O O . THR A 1 200 ? 14.214 12.521 -8.567 1.00 89.31 200 THR A O 1
ATOM 1577 N N . LYS A 1 201 ? 14.892 10.391 -8.763 1.00 89.12 201 LYS A N 1
ATOM 1578 C CA . LYS A 1 201 ? 14.917 10.145 -7.311 1.00 89.12 201 LYS A CA 1
ATOM 1579 C C . LYS A 1 201 ? 15.992 10.960 -6.604 1.00 89.12 201 LYS A C 1
ATOM 1581 O O . LYS A 1 201 ? 15.715 11.517 -5.546 1.00 89.12 201 LYS A O 1
ATOM 1586 N N . LYS A 1 202 ? 17.172 11.102 -7.204 1.00 86.56 202 LYS A N 1
ATOM 1587 C CA . LYS A 1 202 ? 18.254 11.941 -6.682 1.00 86.56 202 LYS A CA 1
ATOM 1588 C C . LYS A 1 202 ? 17.831 13.401 -6.542 1.00 86.56 202 LYS A C 1
ATOM 1590 O O . LYS A 1 202 ? 18.021 13.977 -5.474 1.00 86.56 202 LYS A O 1
ATOM 1595 N N . ARG A 1 203 ? 17.188 13.967 -7.574 1.00 85.12 203 ARG A N 1
ATOM 1596 C CA . ARG A 1 203 ? 16.628 15.331 -7.525 1.00 85.12 203 ARG A CA 1
ATOM 1597 C C . ARG A 1 203 ? 15.640 15.497 -6.367 1.00 85.12 203 ARG A C 1
ATOM 1599 O O . ARG A 1 203 ? 15.709 16.486 -5.652 1.00 85.12 203 ARG A O 1
ATOM 1606 N N . ARG A 1 204 ? 14.753 14.517 -6.148 1.00 83.62 204 ARG A N 1
ATOM 1607 C CA . ARG A 1 204 ? 13.750 14.557 -5.065 1.00 83.62 204 ARG A CA 1
ATOM 1608 C C . ARG A 1 204 ? 14.345 14.382 -3.673 1.00 83.62 204 ARG A C 1
ATOM 1610 O O . ARG A 1 204 ? 13.859 14.987 -2.728 1.00 83.62 204 ARG A O 1
ATOM 1617 N N . ALA A 1 205 ? 15.367 13.546 -3.537 1.00 77.81 205 ALA A N 1
ATOM 1618 C CA . ALA A 1 205 ? 15.951 13.233 -2.241 1.00 77.81 205 ALA A CA 1
ATOM 1619 C C . ALA A 1 205 ? 16.789 14.392 -1.672 1.00 77.81 205 ALA A C 1
ATOM 1621 O O . ALA A 1 205 ? 17.182 14.321 -0.511 1.00 77.81 205 ALA A O 1
ATOM 1622 N N . ASN A 1 206 ? 17.112 15.420 -2.472 1.00 67.69 206 ASN A N 1
ATOM 1623 C CA . ASN A 1 206 ? 18.035 16.513 -2.122 1.00 67.69 206 ASN A CA 1
ATOM 1624 C C . ASN A 1 206 ? 19.342 16.006 -1.465 1.00 67.69 206 ASN A C 1
ATOM 1626 O O . ASN A 1 206 ? 19.981 16.674 -0.655 1.00 67.69 206 ASN A O 1
ATOM 1630 N N . SER A 1 207 ? 19.693 14.756 -1.774 1.00 56.62 207 SER A N 1
ATOM 1631 C CA . SER A 1 207 ? 20.629 13.934 -1.022 1.00 56.62 207 SER A CA 1
ATOM 1632 C C . SER A 1 207 ? 21.933 13.820 -1.793 1.00 56.62 207 SER A C 1
ATOM 1634 O O . SER A 1 207 ? 21.923 13.507 -2.982 1.00 56.62 207 SER A O 1
ATOM 1636 N N . ARG A 1 208 ? 23.065 13.934 -1.092 1.00 53.94 208 ARG A N 1
ATOM 1637 C CA . ARG A 1 208 ? 24.396 13.535 -1.594 1.00 53.94 208 ARG A CA 1
ATOM 1638 C C . ARG A 1 208 ? 24.582 12.006 -1.660 1.00 53.94 208 ARG A C 1
ATOM 1640 O O . ARG A 1 208 ? 25.712 11.526 -1.662 1.00 53.94 208 ARG A O 1
ATOM 1647 N N . VAL A 1 20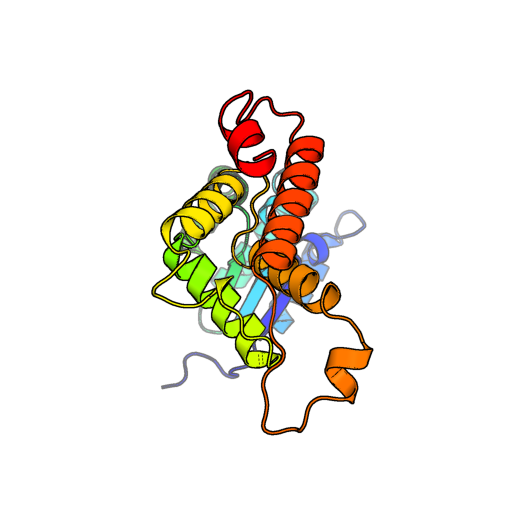9 ? 23.499 11.223 -1.652 1.00 49.94 209 VAL A N 1
ATOM 1648 C CA . VAL A 1 209 ? 23.568 9.755 -1.688 1.00 49.94 209 VAL A CA 1
ATOM 1649 C C . VAL A 1 209 ? 24.155 9.346 -3.041 1.00 49.94 209 VAL A C 1
ATOM 1651 O O . VAL A 1 209 ? 23.510 9.501 -4.076 1.00 49.94 209 VAL A O 1
ATOM 1654 N N . GLY A 1 210 ? 25.404 8.870 -3.015 1.00 51.66 210 GLY A N 1
ATOM 1655 C CA . GLY A 1 210 ? 26.128 8.362 -4.183 1.00 51.66 210 GLY A CA 1
ATOM 1656 C C . GLY A 1 210 ? 26.961 9.381 -4.970 1.00 51.66 210 GLY A C 1
ATOM 1657 O O . GLY A 1 210 ? 27.165 9.170 -6.162 1.00 51.66 210 GLY A O 1
ATOM 1658 N N . ALA A 1 211 ? 27.440 10.472 -4.364 1.00 53.03 211 ALA A N 1
ATOM 1659 C CA . ALA A 1 211 ? 28.330 11.401 -5.071 1.00 53.03 211 ALA A CA 1
ATOM 1660 C C . ALA A 1 211 ? 29.655 10.709 -5.467 1.00 53.03 211 ALA A C 1
ATOM 1662 O O . ALA A 1 211 ? 30.379 10.214 -4.601 1.00 53.03 211 ALA A O 1
ATOM 1663 N N . GLY A 1 212 ? 29.958 10.663 -6.771 1.00 59.19 212 GLY A N 1
ATOM 1664 C CA . GLY A 1 212 ? 31.202 10.119 -7.326 1.00 59.19 212 GLY A CA 1
ATOM 1665 C C . GLY A 1 212 ? 31.066 8.757 -8.018 1.00 59.19 212 GLY A C 1
ATOM 1666 O O . GLY A 1 212 ? 31.016 8.683 -9.241 1.00 59.19 212 GLY A O 1
ATOM 1667 N N . GLU A 1 213 ? 31.068 7.650 -7.270 1.00 57.38 213 GLU A N 1
ATOM 1668 C CA . GLU A 1 213 ? 31.166 6.298 -7.864 1.00 57.38 213 GLU A CA 1
ATOM 1669 C C . GLU A 1 213 ? 29.867 5.787 -8.500 1.00 57.38 213 GLU A C 1
ATOM 1671 O O . GLU A 1 213 ? 29.897 5.009 -9.455 1.00 57.38 213 GLU A O 1
ATOM 1676 N N . VAL A 1 214 ? 28.719 6.219 -7.977 1.00 65.88 214 VAL A N 1
ATOM 1677 C CA . VAL A 1 214 ? 27.401 5.817 -8.486 1.00 65.88 214 VAL A CA 1
ATOM 1678 C C . VAL A 1 214 ? 27.045 6.599 -9.749 1.00 65.88 214 VAL A C 1
ATOM 1680 O O . VAL A 1 214 ? 26.467 6.040 -10.674 1.00 65.88 214 VAL A O 1
ATOM 1683 N N . GLU A 1 215 ? 27.440 7.869 -9.822 1.00 63.66 215 GLU A N 1
ATOM 1684 C CA . GLU A 1 215 ? 27.295 8.691 -11.030 1.00 63.66 215 GLU A CA 1
ATOM 1685 C C . GLU A 1 215 ? 28.151 8.137 -12.166 1.00 63.66 215 GLU A C 1
ATOM 1687 O O . GLU A 1 215 ? 27.618 7.847 -13.234 1.00 63.66 215 GLU A O 1
ATOM 1692 N N . LYS A 1 216 ? 29.430 7.834 -11.895 1.00 65.00 216 LYS A N 1
ATOM 1693 C CA . LYS A 1 216 ? 30.326 7.184 -12.865 1.00 65.00 216 LYS A CA 1
ATOM 1694 C C . LYS A 1 216 ? 29.774 5.863 -13.404 1.00 65.00 216 LYS A C 1
ATOM 1696 O O . LYS A 1 216 ? 30.049 5.514 -14.544 1.00 65.00 216 LYS A O 1
ATOM 1701 N N . PHE A 1 217 ? 28.992 5.127 -12.609 1.00 76.44 217 PHE A N 1
ATOM 1702 C CA . PHE A 1 217 ? 28.360 3.883 -13.055 1.00 76.44 217 PHE A CA 1
ATOM 1703 C C . PHE A 1 217 ? 27.241 4.100 -14.088 1.00 76.44 217 PHE A C 1
ATOM 1705 O O . PHE A 1 217 ? 27.024 3.227 -14.924 1.00 76.44 217 PHE A O 1
ATOM 1712 N N . PHE A 1 218 ? 26.526 5.227 -14.028 1.00 67.19 218 PHE A N 1
ATOM 1713 C CA . PHE A 1 218 ? 25.475 5.571 -14.993 1.00 67.19 218 PHE A CA 1
ATOM 1714 C C . PHE A 1 218 ? 25.963 6.503 -16.117 1.00 67.19 218 PHE A C 1
ATOM 1716 O O . PHE A 1 218 ? 25.247 6.701 -17.100 1.00 67.19 218 PHE A O 1
ATOM 1723 N N . GLU A 1 219 ? 27.140 7.112 -15.977 1.00 61.97 219 GLU A N 1
ATOM 1724 C CA . GLU A 1 219 ? 27.769 7.983 -16.982 1.00 61.97 219 GLU A CA 1
ATOM 1725 C C . GLU A 1 219 ? 28.693 7.239 -17.960 1.00 61.97 219 GLU A C 1
ATOM 1727 O O . GLU A 1 219 ? 28.959 7.782 -19.030 1.00 61.97 219 GLU A O 1
ATOM 1732 N N . GLY A 1 220 ? 29.144 6.023 -17.619 1.00 52.66 220 GLY A N 1
ATOM 1733 C CA . GLY A 1 220 ? 29.942 5.135 -18.480 1.00 52.66 220 GLY A CA 1
ATOM 1734 C C . GLY A 1 220 ? 29.151 3.979 -19.085 1.00 52.66 220 GLY A C 1
ATOM 1735 O O . GLY A 1 220 ? 29.495 3.595 -20.220 1.00 52.66 220 GLY A O 1
#

Radius of gyration: 22.99 Å; chains: 1; bounding box: 52×43×61 Å

Sequence (220 aa):
MRILRSDEVVERFATEFIGKYIGHTTPKTRDLLRSGIGKGLVINDTHGMTSDEFASEAFDELISFARVNSSKMVVILIGLENGVNQLMKRKPELGSCFPVEIMLDKLSLDECLILLDKILRGNRALGPFLAPKSSTKRRHKAIGILSNFPGWRNAIDIKHLAQLMLNRIPYDAWDNIPPTQDVQLPEESAMDCIKDMFCTKKRRANSRVGAGEVEKFFEG

pLDDT: mean 84.42, std 11.1, range [45.12, 95.75]

Foldseek 3Di:
DDQAQDADEAEDELVQLFDPDPPRNLVSLVVLVVVFFRHEYEYEALLVLLPDPSSVVSVVSVLVVCVVRVSGGHYHYYHDPVSVVSNCVVPVSVCVSCVDDDDDDADDLVRLLVLLCVLCVVVLEDEPLNDPPDCVVLSSVLVVLQSPQPPDPHSVVSVVLSVQQVVLQDPCQVVVDPPPHGRYRYNVSSLVSSVVSVVVSCVVSVDPRDPDPVVVSSVD

InterPro domains:
  IPR000641 CbxX/CfxQ [PR00819] (14-28)
  IPR000641 CbxX/CfxQ [PR00819] (28-47)
  IPR000641 CbxX/CfxQ [PR00819] (76-93)
  IPR027417 P-loop containing nucleoside triphosphate hydrolase [G3DSA:3.40.50.300] (1-104)
  IPR050773 CbxX/CfxQ RuBisCO activation and ESX secretion [PTHR43392] (1-118)